Protein AF-A0A3E0VL19-F1 (afdb_monomer_lite)

Structure (mmCIF, N/CA/C/O backbone):
data_AF-A0A3E0VL19-F1
#
_entry.id   AF-A0A3E0VL19-F1
#
loop_
_atom_site.group_PDB
_atom_site.id
_atom_site.type_symbol
_atom_site.label_atom_id
_atom_site.label_alt_id
_atom_site.label_comp_id
_atom_site.label_asym_id
_atom_site.label_entity_id
_atom_site.label_seq_id
_atom_site.pdbx_PDB_ins_code
_atom_site.Cartn_x
_atom_site.Cartn_y
_atom_site.Cartn_z
_atom_site.occupancy
_atom_site.B_iso_or_equiv
_atom_site.auth_seq_id
_atom_site.auth_comp_id
_atom_site.auth_asym_id
_atom_site.auth_atom_id
_atom_site.pdbx_PDB_model_num
ATOM 1 N N . MET A 1 1 ? -0.945 -28.040 -4.400 1.00 32.09 1 MET A N 1
ATOM 2 C CA . MET A 1 1 ? -0.081 -27.160 -3.579 1.00 32.09 1 MET A CA 1
ATOM 3 C C . MET A 1 1 ? -0.700 -25.773 -3.575 1.00 32.09 1 MET A C 1
ATOM 5 O O . MET A 1 1 ? -0.963 -25.295 -4.674 1.00 32.09 1 MET A O 1
ATOM 9 N N . PRO A 1 2 ? -0.989 -25.128 -2.433 1.00 42.94 2 PRO A N 1
ATOM 10 C CA . PRO A 1 2 ? -1.416 -23.739 -2.484 1.00 42.94 2 PRO A CA 1
ATOM 11 C C . PRO A 1 2 ? -0.199 -22.879 -2.845 1.00 42.94 2 PRO A C 1
ATOM 13 O O . PRO A 1 2 ? 0.811 -22.883 -2.145 1.00 42.94 2 PRO A O 1
ATOM 16 N N . SER A 1 3 ? -0.275 -22.199 -3.987 1.00 64.62 3 SER A N 1
ATOM 17 C CA . SER A 1 3 ? 0.701 -21.204 -4.416 1.00 64.62 3 SER A CA 1
ATOM 18 C C . SER A 1 3 ? 0.603 -19.992 -3.490 1.00 64.62 3 SER A C 1
ATOM 20 O O . SER A 1 3 ? -0.439 -19.364 -3.359 1.00 64.62 3 SER A O 1
ATOM 22 N N . THR A 1 4 ? 1.674 -19.698 -2.767 1.00 84.31 4 THR A N 1
ATOM 23 C CA . THR A 1 4 ? 1.705 -18.637 -1.755 1.00 84.31 4 THR A CA 1
ATOM 24 C C . THR A 1 4 ? 1.738 -17.250 -2.420 1.00 84.31 4 THR A C 1
ATOM 26 O O . THR A 1 4 ? 2.420 -17.102 -3.442 1.00 84.31 4 THR A O 1
ATOM 29 N N . PRO A 1 5 ? 1.066 -16.212 -1.872 1.00 92.31 5 PRO A N 1
ATOM 30 C CA . PRO A 1 5 ? 1.333 -14.827 -2.267 1.00 92.31 5 PRO A CA 1
ATOM 31 C C . PRO A 1 5 ? 2.831 -14.516 -2.150 1.00 92.31 5 PRO A C 1
ATOM 33 O O . PRO A 1 5 ? 3.566 -15.174 -1.410 1.00 92.31 5 PRO A O 1
ATOM 36 N N . TYR A 1 6 ? 3.316 -13.527 -2.894 1.00 93.62 6 TYR A N 1
ATOM 37 C CA . TYR A 1 6 ? 4.749 -13.244 -2.929 1.00 93.62 6 TYR A CA 1
ATOM 38 C C . TYR A 1 6 ? 5.052 -11.759 -3.034 1.00 93.62 6 TYR A C 1
ATOM 40 O O . TYR A 1 6 ? 4.227 -10.943 -3.447 1.00 93.62 6 TYR A O 1
ATOM 48 N N . ILE A 1 7 ? 6.274 -11.425 -2.638 1.00 94.56 7 ILE A N 1
ATOM 49 C CA . ILE A 1 7 ? 6.780 -10.061 -2.627 1.00 94.56 7 ILE A CA 1
ATOM 50 C C . ILE A 1 7 ? 7.673 -9.869 -3.843 1.00 94.56 7 ILE A C 1
ATOM 52 O O . ILE A 1 7 ? 8.583 -10.664 -4.090 1.00 94.56 7 ILE A O 1
ATOM 56 N N . ALA A 1 8 ? 7.414 -8.800 -4.589 1.00 91.56 8 ALA A N 1
ATOM 57 C CA . ALA A 1 8 ? 8.206 -8.390 -5.733 1.00 91.56 8 ALA A CA 1
ATOM 58 C C . ALA A 1 8 ? 8.800 -6.996 -5.511 1.00 91.56 8 ALA A C 1
ATOM 60 O O . ALA A 1 8 ? 8.072 -6.044 -5.244 1.00 91.56 8 ALA A O 1
ATOM 61 N N . PHE A 1 9 ? 10.114 -6.863 -5.667 1.00 89.94 9 PHE A N 1
ATOM 62 C CA . PHE A 1 9 ? 10.805 -5.580 -5.719 1.00 89.94 9 PHE A CA 1
ATOM 63 C C . PHE A 1 9 ? 10.781 -4.983 -7.134 1.00 89.94 9 PHE A C 1
ATOM 65 O O . PHE A 1 9 ? 11.149 -5.639 -8.106 1.00 89.94 9 PHE A O 1
ATOM 72 N N . THR A 1 10 ? 10.327 -3.741 -7.264 1.00 89.81 10 THR A N 1
ATOM 73 C CA . THR A 1 10 ? 10.407 -2.968 -8.511 1.00 89.81 10 THR A CA 1
ATOM 74 C C . THR A 1 10 ? 11.452 -1.885 -8.327 1.00 89.81 10 THR A C 1
ATOM 76 O O . THR A 1 10 ? 11.246 -0.974 -7.530 1.00 89.81 10 THR A O 1
ATOM 79 N N . GLU A 1 11 ? 12.559 -2.024 -9.045 1.00 87.75 11 GLU A N 1
ATOM 80 C CA . GLU A 1 11 ? 13.660 -1.067 -9.071 1.00 87.75 11 GLU A CA 1
ATOM 81 C C . GLU A 1 11 ? 13.406 0.028 -10.112 1.00 87.75 11 GLU A C 1
ATOM 83 O O . GLU A 1 11 ? 12.851 -0.229 -11.182 1.00 87.75 11 GLU A O 1
ATOM 88 N N . PHE A 1 12 ? 13.838 1.241 -9.789 1.00 85.44 12 PHE A N 1
ATOM 89 C CA . PHE A 1 12 ? 13.814 2.419 -10.637 1.00 85.44 12 PHE A CA 1
ATOM 90 C C . PHE A 1 12 ? 15.243 2.943 -10.771 1.00 85.44 12 PHE A C 1
ATOM 92 O O . PHE A 1 12 ? 15.905 3.238 -9.775 1.00 85.44 12 PHE A O 1
ATOM 99 N N . LEU A 1 13 ? 15.695 3.082 -12.016 1.00 81.00 13 LEU A N 1
ATOM 100 C CA . LEU A 1 13 ? 17.055 3.524 -12.358 1.00 81.00 13 LEU A CA 1
ATOM 101 C C . LEU A 1 13 ? 17.128 5.028 -12.664 1.00 81.00 13 LEU A C 1
ATOM 103 O O . LEU A 1 13 ? 18.184 5.569 -12.980 1.00 81.00 13 LEU A O 1
ATOM 107 N N . SER A 1 14 ? 15.981 5.708 -12.651 1.00 79.94 14 SER A N 1
ATOM 108 C CA . SER A 1 14 ? 15.882 7.129 -12.953 1.00 79.94 14 SER A CA 1
ATOM 109 C C . SER A 1 14 ? 14.733 7.766 -12.190 1.00 79.94 14 SER A C 1
ATOM 111 O O . SER A 1 14 ? 13.656 7.188 -12.049 1.00 79.94 14 SER A O 1
ATOM 113 N N . ARG A 1 15 ? 14.936 9.014 -11.765 1.00 79.50 15 ARG A N 1
ATOM 114 C CA . ARG A 1 15 ? 13.871 9.847 -11.191 1.00 79.50 15 ARG A CA 1
ATOM 115 C C . ARG A 1 15 ? 12.796 10.216 -12.215 1.00 79.50 15 ARG A C 1
ATOM 117 O O . ARG A 1 15 ? 11.667 10.498 -11.839 1.00 79.50 15 ARG A O 1
ATOM 124 N N . ALA A 1 16 ? 13.133 10.182 -13.504 1.00 80.44 16 ALA A N 1
ATOM 125 C CA . ALA A 1 16 ? 12.182 10.404 -14.588 1.00 80.44 16 ALA A CA 1
ATOM 126 C C . ALA A 1 16 ? 11.354 9.149 -14.925 1.00 80.44 16 ALA A C 1
ATOM 128 O O . ALA A 1 16 ? 10.516 9.199 -15.828 1.00 80.44 16 ALA A O 1
ATOM 129 N N . ASP A 1 17 ? 11.569 8.025 -14.228 1.00 80.19 17 ASP A N 1
ATOM 130 C CA . ASP A 1 17 ? 10.809 6.802 -14.461 1.00 80.19 17 ASP A CA 1
ATOM 131 C C . ASP A 1 17 ? 9.307 7.054 -14.246 1.00 80.19 17 ASP A C 1
ATOM 133 O O . ASP A 1 17 ? 8.844 7.499 -13.191 1.00 80.19 17 ASP A O 1
ATOM 137 N N . ARG A 1 18 ? 8.514 6.765 -15.280 1.00 85.31 18 ARG A N 1
ATOM 138 C CA . ARG A 1 18 ? 7.066 6.974 -15.259 1.00 85.31 18 ARG A CA 1
ATOM 139 C C . ARG A 1 18 ? 6.378 6.147 -14.171 1.00 85.31 18 ARG A C 1
ATOM 141 O O . ARG A 1 18 ? 5.389 6.610 -13.602 1.00 85.31 18 ARG A O 1
ATOM 148 N N . ALA A 1 19 ? 6.857 4.936 -13.897 1.00 87.06 19 ALA A N 1
ATOM 149 C CA . ALA A 1 19 ? 6.301 4.077 -12.861 1.00 87.06 19 ALA A CA 1
ATOM 150 C C . ALA A 1 19 ? 6.602 4.628 -11.461 1.00 87.06 19 ALA A C 1
ATOM 152 O O . ALA A 1 19 ? 5.705 4.628 -10.616 1.00 87.06 19 ALA A O 1
ATOM 153 N N . LEU A 1 20 ? 7.804 5.177 -11.247 1.00 86.19 20 LEU A N 1
ATOM 154 C CA . LEU A 1 20 ? 8.149 5.890 -10.015 1.00 86.19 20 LEU A CA 1
ATOM 155 C C . LEU A 1 20 ? 7.248 7.114 -9.817 1.00 86.19 20 LEU A C 1
ATOM 157 O O . LEU A 1 20 ? 6.655 7.273 -8.753 1.00 86.19 20 LEU A O 1
ATOM 161 N N . ASN A 1 21 ? 7.071 7.932 -10.856 1.00 87.12 21 ASN A N 1
ATOM 162 C CA . ASN A 1 21 ? 6.193 9.104 -10.802 1.00 87.12 21 ASN A CA 1
ATOM 163 C C . ASN A 1 21 ? 4.733 8.721 -10.512 1.00 87.12 21 ASN A C 1
ATOM 165 O O . ASN A 1 21 ? 4.075 9.345 -9.679 1.00 87.12 21 ASN A O 1
ATOM 169 N N . GLY A 1 22 ? 4.237 7.653 -11.143 1.00 89.44 22 GLY A N 1
ATOM 170 C CA . GLY A 1 22 ? 2.903 7.116 -10.875 1.00 89.44 22 GLY A CA 1
ATOM 171 C C . GLY A 1 22 ? 2.741 6.608 -9.439 1.00 89.44 22 GLY A C 1
ATOM 172 O O . GLY A 1 22 ? 1.709 6.854 -8.815 1.00 89.44 22 GLY A O 1
ATOM 173 N N . TRP A 1 23 ? 3.760 5.940 -8.891 1.00 92.19 23 TRP A N 1
ATOM 174 C CA . TRP A 1 23 ? 3.779 5.529 -7.487 1.00 92.19 23 TRP A CA 1
ATOM 175 C C . TRP A 1 23 ? 3.784 6.736 -6.538 1.00 92.19 23 TRP A C 1
ATOM 177 O O . TRP A 1 23 ? 2.977 6.765 -5.609 1.00 92.19 23 TRP A O 1
ATOM 187 N N . SER A 1 24 ? 4.624 7.743 -6.795 1.00 90.12 24 SER A N 1
ATOM 188 C CA . SER A 1 24 ? 4.709 8.961 -5.980 1.00 90.12 24 SER A CA 1
ATOM 189 C C . SER A 1 24 ? 3.376 9.710 -5.955 1.00 90.12 24 SER A C 1
ATOM 191 O O . SER A 1 24 ? 2.893 10.063 -4.882 1.00 90.12 24 SER A O 1
ATOM 193 N N . GLY A 1 25 ? 2.731 9.874 -7.116 1.00 91.00 25 GLY A N 1
ATOM 194 C CA . GLY A 1 25 ? 1.405 10.490 -7.208 1.00 91.00 25 GLY A CA 1
ATOM 195 C C . GLY A 1 25 ? 0.321 9.678 -6.495 1.00 91.00 25 GLY A C 1
ATOM 196 O O . GLY A 1 25 ? -0.489 10.234 -5.758 1.00 91.00 25 GLY A O 1
ATOM 197 N N . PHE A 1 26 ? 0.323 8.348 -6.644 1.00 92.56 26 PHE A N 1
ATOM 198 C CA . PHE A 1 26 ? -0.595 7.479 -5.899 1.00 92.56 26 PHE A CA 1
ATOM 199 C C . PHE A 1 26 ? -0.422 7.641 -4.385 1.00 92.56 26 PHE A C 1
ATOM 201 O O . PHE A 1 26 ? -1.400 7.778 -3.652 1.00 92.56 26 PHE A O 1
ATOM 208 N N . ARG A 1 27 ? 0.826 7.656 -3.919 1.00 91.88 27 ARG A N 1
ATOM 209 C CA . ARG A 1 27 ? 1.150 7.817 -2.507 1.00 91.88 27 ARG A CA 1
ATOM 210 C C . ARG A 1 27 ? 0.730 9.177 -1.958 1.00 91.88 27 ARG A C 1
ATOM 212 O O . ARG A 1 27 ? 0.233 9.229 -0.835 1.00 91.88 27 ARG A O 1
ATOM 219 N N . GLU A 1 28 ? 0.885 10.250 -2.727 1.00 91.50 28 GLU A N 1
ATOM 220 C CA . GLU A 1 28 ? 0.395 11.567 -2.313 1.00 91.50 28 GLU A CA 1
ATOM 221 C C . GLU A 1 28 ? -1.132 11.574 -2.169 1.00 91.50 28 GLU A C 1
ATOM 223 O O . GLU A 1 28 ? -1.652 12.109 -1.195 1.00 91.50 28 GLU A O 1
ATOM 228 N N . HIS A 1 29 ? -1.868 10.887 -3.048 1.00 93.38 29 HIS A N 1
ATOM 229 C CA . HIS A 1 29 ? -3.312 10.724 -2.865 1.00 93.38 29 HIS A CA 1
ATOM 230 C C . HIS A 1 29 ? -3.666 9.928 -1.600 1.00 93.38 29 HIS A C 1
ATOM 232 O O . HIS A 1 29 ? -4.605 10.298 -0.898 1.00 93.38 29 HIS A O 1
ATOM 238 N N . VAL A 1 30 ? -2.910 8.875 -1.263 1.00 93.50 30 VAL A N 1
ATOM 239 C CA . VAL A 1 30 ? -3.088 8.151 0.011 1.00 93.50 30 VAL A CA 1
ATOM 240 C C . VAL A 1 30 ? -2.837 9.080 1.202 1.00 93.50 30 VAL A C 1
ATOM 242 O O . VAL A 1 30 ? -3.630 9.097 2.141 1.00 93.50 30 VAL A O 1
ATOM 245 N N . ARG A 1 31 ? -1.776 9.894 1.151 1.00 91.81 31 ARG A N 1
ATOM 246 C CA . ARG A 1 31 ? -1.443 10.881 2.189 1.00 91.81 31 ARG A CA 1
ATOM 247 C C . ARG A 1 31 ? -2.536 11.941 2.337 1.00 91.81 31 ARG A C 1
ATOM 249 O O . ARG A 1 31 ? -2.923 12.263 3.457 1.00 91.81 31 ARG A O 1
ATOM 256 N N . SER A 1 32 ? -3.034 12.474 1.226 1.00 91.31 32 SER A N 1
ATOM 257 C CA . SER A 1 32 ? -4.134 13.439 1.207 1.00 91.31 32 SER A CA 1
ATOM 258 C C . SER A 1 32 ? -5.411 12.835 1.802 1.00 91.31 32 SER A C 1
ATOM 260 O O . SER A 1 32 ? -6.013 13.433 2.694 1.00 91.31 32 SER A O 1
ATOM 262 N N . GLY A 1 33 ? -5.760 11.604 1.410 1.00 92.44 33 GLY A N 1
ATOM 263 C CA . GLY A 1 33 ? -6.893 10.869 1.975 1.00 92.44 33 GLY A CA 1
ATOM 264 C C . GLY A 1 33 ? -6.747 10.613 3.477 1.00 92.44 33 GLY A C 1
ATOM 265 O O . GLY A 1 33 ? -7.706 10.807 4.221 1.00 92.44 33 GLY A O 1
ATOM 266 N N . ALA A 1 34 ? -5.545 10.255 3.941 1.00 92.69 34 ALA A N 1
ATOM 267 C CA . ALA A 1 34 ? -5.252 10.101 5.364 1.00 92.69 34 ALA A CA 1
ATOM 268 C C . ALA A 1 34 ? -5.433 11.425 6.120 1.00 92.69 34 ALA A C 1
ATOM 270 O O . ALA A 1 34 ? -6.113 11.452 7.140 1.00 92.69 34 ALA A O 1
ATOM 271 N N . ARG A 1 35 ? -4.898 12.537 5.592 1.00 91.88 35 ARG A N 1
ATOM 272 C CA . ARG A 1 35 ? -5.061 13.881 6.176 1.00 91.88 35 ARG A CA 1
ATOM 273 C C . ARG A 1 35 ? -6.522 14.288 6.300 1.00 91.88 35 ARG A C 1
ATOM 275 O O . ARG A 1 35 ? -6.923 14.786 7.346 1.00 91.88 35 ARG A O 1
ATOM 282 N N . ALA A 1 36 ? -7.307 14.064 5.250 1.00 91.38 36 ALA A N 1
ATOM 283 C CA . ALA A 1 36 ? -8.730 14.368 5.260 1.00 91.38 36 ALA A CA 1
ATOM 284 C C . ALA A 1 36 ? -9.478 13.530 6.307 1.00 91.38 36 ALA A C 1
ATOM 286 O O . ALA A 1 36 ? -10.295 14.072 7.044 1.00 91.38 36 ALA A O 1
ATOM 287 N N . MET A 1 37 ? -9.176 12.232 6.410 1.00 91.06 37 MET A N 1
ATOM 288 C CA . MET A 1 37 ? -9.790 11.369 7.422 1.00 91.06 37 MET A CA 1
ATOM 289 C C . MET A 1 37 ? -9.400 11.771 8.842 1.00 91.06 37 MET A C 1
ATOM 291 O O . MET A 1 37 ? -10.287 11.923 9.669 1.00 91.06 37 MET A O 1
ATOM 295 N N . ALA A 1 38 ? -8.117 12.027 9.101 1.00 90.50 38 ALA A N 1
ATOM 296 C CA . ALA A 1 38 ? -7.634 12.477 10.405 1.00 90.50 38 ALA A CA 1
ATOM 297 C C . ALA A 1 38 ? -8.286 13.796 10.847 1.00 90.50 38 ALA A C 1
ATOM 299 O O . ALA A 1 38 ? -8.679 13.941 12.000 1.00 90.50 38 ALA A O 1
ATOM 300 N N . ALA A 1 39 ? -8.471 14.745 9.922 1.00 89.69 39 ALA A N 1
ATOM 301 C CA . ALA A 1 39 ? -9.186 15.987 10.210 1.00 89.69 39 ALA A CA 1
ATOM 302 C C . ALA A 1 39 ? -10.665 15.753 10.571 1.00 89.69 39 ALA A C 1
ATOM 304 O O . ALA A 1 39 ? -11.218 16.493 11.379 1.00 89.69 39 ALA A O 1
ATOM 305 N N . LEU A 1 40 ? -11.301 14.730 9.988 1.00 89.94 40 LEU A N 1
ATOM 306 C CA . LEU A 1 40 ? -12.687 14.361 10.290 1.00 89.94 40 LEU A CA 1
ATOM 307 C C . LEU A 1 40 ? -12.823 13.589 11.610 1.00 89.94 40 LEU A C 1
ATOM 309 O O . LEU A 1 40 ? -13.831 13.749 12.292 1.00 89.94 40 LEU A O 1
ATOM 313 N N . THR A 1 41 ? -11.849 12.744 11.956 1.00 89.94 41 THR A N 1
ATOM 314 C CA . THR A 1 41 ? -11.888 11.884 13.154 1.00 89.94 41 THR A CA 1
ATOM 315 C C . THR A 1 41 ? -11.216 12.507 14.377 1.00 89.94 41 THR A C 1
ATOM 317 O O . THR A 1 41 ? -11.432 12.037 15.490 1.00 89.94 41 THR A O 1
ATOM 320 N N . GLY A 1 42 ? -10.417 13.563 14.198 1.00 88.19 42 GLY A N 1
ATOM 321 C CA . GLY A 1 42 ? -9.590 14.147 15.257 1.00 88.19 42 GLY A CA 1
ATOM 322 C C . GLY A 1 42 ? -8.334 13.327 15.581 1.00 88.19 42 GLY A C 1
ATOM 323 O O . GLY A 1 42 ? -7.692 13.566 16.603 1.00 88.19 42 GLY A O 1
ATOM 324 N N . GLU A 1 43 ? -7.975 12.356 14.739 1.00 85.38 43 GLU A N 1
ATOM 325 C CA . GLU A 1 43 ? -6.813 11.490 14.950 1.00 85.38 43 GLU A CA 1
ATOM 326 C C . GLU A 1 43 ? -5.494 12.165 14.550 1.00 85.38 43 GLU A C 1
ATOM 328 O O . GLU A 1 43 ? -5.425 13.021 13.666 1.00 85.38 43 GLU A O 1
ATOM 333 N N . THR A 1 44 ? -4.399 11.746 15.187 1.00 82.19 44 THR A N 1
ATOM 334 C CA . THR A 1 44 ? -3.054 12.213 14.828 1.00 82.19 44 THR A CA 1
ATOM 335 C C . THR A 1 44 ? -2.489 11.378 13.684 1.00 82.19 44 THR A C 1
ATOM 337 O O . THR A 1 44 ? -2.505 10.150 13.724 1.00 82.19 44 THR A O 1
ATOM 340 N N . LEU A 1 45 ? -1.931 12.039 12.669 1.00 82.44 45 LEU A N 1
ATOM 341 C CA . LEU A 1 45 ? -1.353 11.346 11.521 1.00 82.44 45 LEU A CA 1
ATOM 342 C C . LEU A 1 45 ? -0.004 10.680 11.840 1.00 82.44 45 LEU A C 1
ATOM 344 O O . LEU A 1 45 ? 0.851 11.286 12.493 1.00 82.44 45 LEU A O 1
ATOM 348 N N . PRO A 1 46 ? 0.253 9.492 11.267 1.00 77.94 46 PRO A N 1
ATOM 349 C CA . PRO A 1 46 ? 1.567 8.864 11.240 1.00 77.94 46 PRO A CA 1
ATOM 350 C C . PRO A 1 46 ? 2.682 9.790 10.738 1.00 77.94 46 PRO A C 1
ATOM 352 O O . PRO A 1 46 ? 2.567 10.434 9.691 1.00 77.94 46 PRO A O 1
ATOM 355 N N . ARG A 1 47 ? 3.827 9.777 11.433 1.00 70.44 47 ARG A N 1
ATOM 356 C CA . ARG A 1 47 ? 5.007 10.596 11.082 1.00 70.44 47 ARG A CA 1
ATOM 357 C C . ARG A 1 47 ? 5.642 10.207 9.741 1.00 70.44 47 ARG A C 1
ATOM 359 O O . ARG A 1 47 ? 6.273 11.030 9.090 1.00 70.44 47 ARG A O 1
ATOM 366 N N . SER A 1 48 ? 5.500 8.951 9.322 1.00 69.81 48 SER A N 1
ATOM 367 C CA . SER A 1 48 ? 6.238 8.366 8.190 1.00 69.81 48 SER A CA 1
ATOM 368 C C . SER A 1 48 ? 5.574 8.524 6.827 1.00 69.81 48 SER A C 1
ATOM 370 O O . SER A 1 48 ? 6.041 7.960 5.831 1.00 69.81 48 SER A O 1
ATOM 372 N N . PHE A 1 49 ? 4.486 9.290 6.748 1.00 67.88 49 PHE A N 1
ATOM 373 C CA . PHE A 1 49 ? 3.931 9.635 5.449 1.00 67.88 49 PHE A CA 1
ATOM 374 C C . PHE A 1 49 ? 4.912 10.431 4.598 1.00 67.88 49 PHE A C 1
ATOM 376 O O . PHE A 1 49 ? 4.727 10.459 3.385 1.00 67.88 49 PHE A O 1
ATOM 383 N N . ASP A 1 50 ? 5.959 11.011 5.186 1.00 58.69 50 ASP A N 1
ATOM 384 C CA . ASP A 1 50 ? 7.070 11.625 4.475 1.00 58.69 50 ASP A CA 1
ATOM 385 C C . ASP A 1 50 ? 8.120 10.580 4.094 1.00 58.69 50 ASP A C 1
ATOM 387 O O . ASP A 1 50 ? 8.638 9.886 4.976 1.00 58.69 50 ASP A O 1
ATOM 391 N N . PRO A 1 51 ? 8.433 10.363 2.800 1.00 51.97 51 PRO A N 1
ATOM 392 C CA . PRO A 1 51 ? 9.551 9.497 2.518 1.00 51.97 51 PRO A CA 1
ATOM 393 C C . PRO A 1 51 ? 10.776 10.269 2.977 1.00 51.97 51 PRO A C 1
ATOM 395 O O . PRO A 1 51 ? 10.991 11.405 2.563 1.00 51.97 51 PRO A O 1
ATOM 398 N N . ARG A 1 52 ? 11.656 9.616 3.722 1.00 48.06 52 ARG A N 1
ATOM 399 C CA . ARG A 1 52 ? 13.069 9.974 3.641 1.00 48.06 52 ARG A CA 1
ATOM 400 C C . ARG A 1 52 ? 13.563 9.563 2.251 1.00 48.06 52 ARG A C 1
ATOM 402 O O . ARG A 1 52 ? 14.294 8.597 2.097 1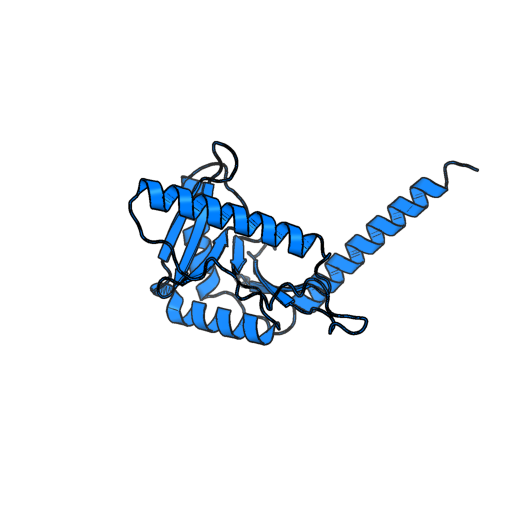.00 48.06 52 ARG A O 1
ATOM 409 N N . LEU A 1 53 ? 13.060 10.234 1.216 1.00 46.41 53 LEU A N 1
ATOM 410 C CA . LEU A 1 53 ? 13.757 10.319 -0.047 1.00 46.41 53 LEU A CA 1
ATOM 411 C C . LEU A 1 53 ? 15.048 11.053 0.288 1.00 46.41 53 LEU A C 1
ATOM 413 O O . LEU A 1 53 ? 14.999 12.115 0.912 1.00 46.41 53 LEU A O 1
ATOM 417 N N . ALA A 1 54 ? 16.192 10.491 -0.102 1.00 36.66 54 ALA A N 1
ATOM 418 C CA . ALA A 1 54 ? 17.405 11.289 -0.203 1.00 36.66 54 ALA A CA 1
ATOM 419 C C . ALA A 1 54 ? 17.036 12.614 -0.896 1.00 36.66 54 ALA A C 1
ATOM 421 O O . ALA A 1 54 ? 16.236 12.562 -1.844 1.00 36.66 54 ALA A O 1
ATOM 422 N N . PRO A 1 55 ? 17.545 13.767 -0.423 1.00 34.19 55 PRO A N 1
ATOM 423 C CA . PRO A 1 55 ? 17.118 15.073 -0.897 1.00 34.19 55 PRO A CA 1
ATOM 424 C C . PRO A 1 55 ? 16.968 15.091 -2.417 1.00 34.19 55 PRO A C 1
ATOM 426 O O . PRO A 1 55 ? 17.788 14.538 -3.170 1.00 34.19 55 PRO A O 1
ATOM 429 N N . LEU A 1 56 ? 15.892 15.717 -2.886 1.00 42.84 56 LEU A N 1
ATOM 430 C CA . LEU A 1 56 ? 15.863 16.234 -4.239 1.00 42.84 56 LEU A CA 1
ATOM 431 C C . LEU A 1 56 ? 17.001 17.257 -4.307 1.00 42.84 56 LEU A C 1
ATOM 433 O O . LEU A 1 56 ? 16.807 18.413 -3.963 1.00 42.84 56 LEU A O 1
ATOM 437 N N . ALA A 1 57 ? 18.218 16.824 -4.644 1.00 41.75 57 ALA A N 1
ATOM 438 C CA . ALA A 1 57 ? 19.252 17.744 -5.074 1.00 41.75 57 ALA A CA 1
ATOM 439 C C . ALA A 1 57 ? 18.747 18.355 -6.382 1.00 41.75 57 ALA A C 1
ATOM 441 O O . ALA A 1 57 ? 18.929 17.803 -7.467 1.00 41.75 57 ALA A O 1
ATOM 442 N N . GLU A 1 58 ? 18.006 19.446 -6.253 1.00 46.75 58 GLU A N 1
ATOM 443 C CA . GLU A 1 58 ? 17.887 20.439 -7.297 1.00 46.75 58 GLU A CA 1
ATOM 444 C C . GLU A 1 58 ? 19.305 20.996 -7.471 1.00 46.75 58 GLU A C 1
ATOM 446 O O . GLU A 1 58 ? 19.865 21.582 -6.550 1.00 46.75 58 GLU A O 1
ATOM 451 N N . ASN A 1 59 ? 19.919 20.728 -8.624 1.00 46.44 59 ASN A N 1
ATOM 452 C CA . ASN A 1 59 ? 21.263 21.185 -8.996 1.00 46.44 59 ASN A CA 1
ATOM 453 C C . ASN A 1 59 ? 22.427 20.573 -8.195 1.00 46.44 59 ASN A C 1
ATOM 455 O O . ASN A 1 59 ? 23.131 21.257 -7.459 1.00 46.44 59 ASN A O 1
ATOM 459 N N . ALA A 1 60 ? 22.726 19.296 -8.424 1.00 44.19 60 ALA A N 1
ATOM 460 C CA . ALA A 1 60 ? 24.109 18.838 -8.308 1.00 44.19 60 ALA A CA 1
ATOM 461 C C . ALA A 1 60 ? 24.713 18.826 -9.717 1.00 44.19 60 ALA A C 1
ATOM 463 O O . ALA A 1 60 ? 24.048 18.400 -10.659 1.00 44.19 60 ALA A O 1
ATOM 464 N N . GLY A 1 61 ? 25.931 19.361 -9.851 1.00 51.66 61 GLY A N 1
ATOM 465 C CA . GLY A 1 61 ? 26.666 19.511 -11.109 1.00 51.66 61 GLY A CA 1
ATOM 466 C C . GLY A 1 61 ? 26.911 18.191 -11.866 1.00 51.66 61 GLY A C 1
ATOM 467 O O . GLY A 1 61 ? 26.238 17.194 -11.620 1.00 51.66 61 GLY A O 1
ATOM 468 N N . PRO A 1 62 ? 27.876 18.140 -12.800 1.00 54.34 62 PRO A N 1
ATOM 469 C CA . PRO A 1 62 ? 27.942 17.115 -13.853 1.00 54.34 62 PRO A CA 1
ATOM 470 C C . PRO A 1 62 ? 28.116 15.651 -13.397 1.00 54.34 62 PRO A C 1
ATOM 472 O O . PRO A 1 62 ? 28.187 14.767 -14.245 1.00 54.34 62 PRO A O 1
ATOM 475 N N . VAL A 1 63 ? 28.156 15.359 -12.093 1.00 54.50 63 VAL A N 1
ATOM 476 C CA . VAL A 1 63 ? 28.297 14.002 -11.553 1.00 54.50 63 VAL A CA 1
ATOM 477 C C . VAL A 1 63 ? 27.387 13.795 -10.332 1.00 54.50 63 VAL A C 1
ATOM 479 O O . VAL A 1 63 ? 27.846 13.591 -9.212 1.00 54.50 63 VAL A O 1
ATOM 482 N N . SER A 1 64 ? 26.067 13.856 -10.522 1.00 55.50 64 SER A N 1
ATOM 483 C CA . SER A 1 64 ? 25.153 13.224 -9.557 1.00 55.50 64 SER A CA 1
ATOM 484 C C . SER A 1 64 ? 25.284 11.700 -9.677 1.00 55.50 64 SER A C 1
ATOM 486 O O . SER A 1 64 ? 25.247 11.199 -10.804 1.00 55.50 64 SER A O 1
ATOM 488 N N . PRO A 1 65 ? 25.423 10.939 -8.574 1.00 58.53 65 PRO A N 1
ATOM 489 C CA . PRO A 1 65 ? 25.425 9.481 -8.650 1.00 58.53 65 PRO A CA 1
ATOM 490 C C . PRO A 1 65 ? 24.110 8.976 -9.270 1.00 58.53 65 PRO A C 1
ATOM 492 O O . PRO A 1 65 ? 23.065 9.617 -9.097 1.00 58.53 65 PRO A O 1
ATOM 495 N N . PRO A 1 66 ? 24.124 7.838 -9.990 1.00 64.31 66 PRO A N 1
ATOM 496 C CA . PRO A 1 66 ? 22.911 7.280 -10.569 1.00 64.31 66 PRO A CA 1
ATOM 497 C C . PRO A 1 66 ? 21.915 6.946 -9.456 1.00 64.31 66 PRO A C 1
ATOM 499 O O . PRO A 1 66 ? 22.215 6.209 -8.517 1.00 64.31 66 PRO A O 1
ATOM 502 N N . PHE A 1 67 ? 20.714 7.513 -9.555 1.00 67.69 67 PHE A N 1
ATOM 503 C CA . PHE A 1 67 ? 19.623 7.195 -8.646 1.00 67.69 67 PHE A CA 1
ATOM 504 C C . PHE A 1 67 ? 19.239 5.723 -8.813 1.00 67.69 67 PHE A C 1
ATOM 506 O O . PHE A 1 67 ? 18.824 5.314 -9.894 1.00 67.69 67 PHE A O 1
ATOM 513 N N . THR A 1 68 ? 19.333 4.958 -7.728 1.00 72.75 68 THR A N 1
ATOM 514 C CA . THR A 1 68 ? 18.788 3.602 -7.646 1.00 72.75 68 THR A CA 1
ATOM 515 C C . THR A 1 68 ? 17.883 3.536 -6.429 1.00 72.75 68 THR A C 1
ATOM 517 O O . THR A 1 68 ? 18.293 3.856 -5.314 1.00 72.75 68 THR A O 1
ATOM 520 N N . GLY A 1 69 ? 16.625 3.177 -6.646 1.00 84.12 69 GLY A N 1
ATOM 521 C CA . GLY A 1 69 ? 15.670 2.989 -5.566 1.00 84.12 69 GLY A CA 1
ATOM 522 C C . GLY A 1 69 ? 14.473 2.189 -6.040 1.00 84.12 69 GLY A C 1
ATOM 523 O O . GLY A 1 69 ? 14.205 2.114 -7.232 1.00 84.12 69 GLY A O 1
ATOM 524 N N . GLY A 1 70 ? 13.731 1.580 -5.130 1.00 89.06 70 GLY A N 1
ATOM 525 C CA . GLY A 1 70 ? 12.609 0.741 -5.514 1.00 89.06 70 GLY A CA 1
ATOM 526 C C . GLY A 1 70 ? 11.584 0.550 -4.421 1.00 89.06 70 GLY A C 1
ATOM 527 O O . GLY A 1 70 ? 11.764 0.961 -3.278 1.00 89.06 70 GLY A O 1
ATOM 528 N N . ILE A 1 71 ? 10.479 -0.074 -4.792 1.00 92.69 71 ILE A N 1
ATOM 529 C CA . ILE A 1 71 ? 9.374 -0.396 -3.890 1.00 92.69 71 ILE A CA 1
ATOM 530 C C . ILE A 1 71 ? 9.180 -1.899 -3.849 1.00 92.69 71 ILE A C 1
ATOM 532 O O . ILE A 1 71 ? 9.441 -2.594 -4.833 1.00 92.69 71 ILE A O 1
ATOM 536 N N . TRP A 1 72 ? 8.650 -2.407 -2.743 1.00 94.94 72 TRP A N 1
ATOM 537 C CA . TRP A 1 72 ? 8.111 -3.759 -2.740 1.00 94.94 72 TRP A CA 1
ATOM 538 C C . TRP A 1 72 ? 6.609 -3.732 -3.028 1.00 94.94 72 TRP A C 1
ATOM 540 O O . TRP A 1 72 ? 5.885 -2.799 -2.669 1.00 94.94 72 TRP A O 1
ATOM 550 N N . ARG A 1 73 ? 6.145 -4.781 -3.701 1.00 96.31 73 ARG A N 1
ATOM 551 C CA . ARG A 1 73 ? 4.760 -5.015 -4.107 1.00 96.31 73 ARG A CA 1
ATOM 552 C C . ARG A 1 73 ? 4.357 -6.395 -3.613 1.00 96.31 73 ARG A C 1
ATOM 554 O O . ARG A 1 73 ? 5.078 -7.362 -3.848 1.00 96.31 73 ARG A O 1
ATOM 561 N N . LEU A 1 74 ? 3.222 -6.485 -2.938 1.00 96.69 74 LEU A N 1
ATOM 562 C CA . LEU A 1 74 ? 2.613 -7.746 -2.541 1.00 96.69 74 LEU A CA 1
ATOM 563 C C . LEU A 1 74 ? 1.662 -8.192 -3.650 1.00 96.69 74 LEU A C 1
ATOM 565 O O . LEU A 1 74 ? 0.704 -7.488 -3.990 1.00 96.69 74 LEU A O 1
ATOM 569 N N . LEU A 1 75 ? 1.954 -9.354 -4.224 1.00 95.00 75 LEU A N 1
ATOM 570 C CA . LEU A 1 75 ? 1.226 -9.923 -5.346 1.00 95.00 75 LEU A CA 1
ATOM 571 C C . LEU A 1 75 ? 0.455 -11.166 -4.896 1.00 95.00 75 LEU A C 1
ATOM 573 O O . LEU A 1 75 ? 0.995 -12.062 -4.241 1.00 95.00 75 LEU A O 1
ATOM 577 N N . ALA A 1 76 ? -0.820 -11.206 -5.274 1.00 90.88 76 ALA A N 1
ATOM 578 C CA . ALA A 1 76 ? -1.641 -12.402 -5.195 1.00 90.88 76 ALA A CA 1
ATOM 579 C C . ALA A 1 76 ? -1.217 -13.425 -6.263 1.00 90.88 76 ALA A C 1
ATOM 581 O O . ALA A 1 76 ? -0.440 -13.131 -7.173 1.00 90.88 76 ALA A O 1
ATOM 582 N N . LEU A 1 77 ? -1.785 -14.627 -6.182 1.00 85.56 77 LEU A N 1
ATOM 583 C CA . LEU A 1 77 ? -1.452 -15.770 -7.040 1.00 85.56 77 LEU A CA 1
ATOM 584 C C . LEU A 1 77 ? -1.636 -15.492 -8.539 1.00 85.56 77 LEU A C 1
ATOM 586 O O . LEU A 1 77 ? -0.899 -16.014 -9.366 1.00 85.56 77 LEU A O 1
ATOM 590 N N . ASN A 1 78 ? -2.614 -14.663 -8.900 1.00 86.19 78 ASN A N 1
ATOM 591 C CA . ASN A 1 78 ? -2.876 -14.258 -10.283 1.00 86.19 78 ASN A CA 1
ATOM 592 C C . ASN A 1 78 ? -2.005 -13.069 -10.734 1.00 86.19 78 ASN A C 1
ATOM 594 O O . ASN A 1 78 ? -2.356 -12.373 -11.685 1.00 86.19 78 ASN A O 1
ATOM 598 N N . ASN A 1 79 ? -0.898 -12.805 -10.031 1.00 86.75 79 ASN A N 1
ATOM 599 C CA . ASN A 1 79 ? 0.012 -11.674 -10.227 1.00 86.75 79 ASN A CA 1
ATOM 600 C C . ASN A 1 79 ? -0.646 -10.296 -10.068 1.00 86.75 79 ASN A C 1
ATOM 602 O O . ASN A 1 79 ? -0.054 -9.273 -10.426 1.00 86.75 79 ASN A O 1
ATOM 606 N N . ARG A 1 80 ? -1.866 -10.240 -9.524 1.00 92.00 80 ARG A N 1
ATOM 607 C CA . ARG A 1 80 ? -2.509 -8.973 -9.205 1.00 92.00 80 ARG A CA 1
ATOM 608 C C . ARG A 1 80 ? -1.894 -8.408 -7.944 1.00 92.00 80 ARG A C 1
ATOM 610 O O . ARG A 1 80 ? -1.797 -9.078 -6.921 1.00 92.00 80 ARG A O 1
ATOM 617 N N . GLU A 1 81 ? -1.529 -7.142 -8.017 1.00 94.75 81 GLU A N 1
ATOM 618 C CA . GLU A 1 81 ? -1.071 -6.425 -6.846 1.00 94.75 81 GLU A CA 1
ATOM 619 C C . GLU A 1 81 ? -2.224 -6.128 -5.893 1.00 94.75 81 GLU A C 1
ATOM 621 O O . GLU A 1 81 ? -3.273 -5.624 -6.303 1.00 94.75 81 GLU A O 1
ATOM 626 N N . ILE A 1 82 ? -2.003 -6.449 -4.622 1.00 96.12 82 ILE A N 1
ATOM 627 C CA . ILE A 1 82 ? -2.979 -6.265 -3.546 1.00 96.12 82 ILE A CA 1
ATOM 628 C C . ILE A 1 82 ? -2.507 -5.240 -2.508 1.00 96.12 82 ILE A C 1
ATOM 630 O O . ILE A 1 82 ? -3.337 -4.561 -1.903 1.00 96.12 82 ILE A O 1
ATOM 634 N N . ALA A 1 83 ? -1.192 -5.052 -2.365 1.00 97.75 83 ALA A N 1
ATOM 635 C CA . ALA A 1 83 ? -0.600 -3.989 -1.560 1.00 97.75 83 ALA A CA 1
ATOM 636 C C . ALA A 1 83 ? 0.794 -3.602 -2.072 1.00 97.75 83 ALA A C 1
ATOM 638 O O . ALA A 1 83 ? 1.425 -4.344 -2.830 1.00 97.75 83 ALA A O 1
ATOM 639 N N . ARG A 1 84 ? 1.293 -2.451 -1.628 1.00 97.06 84 ARG A N 1
ATOM 640 C CA . ARG A 1 84 ? 2.652 -1.973 -1.920 1.00 97.06 84 ARG A CA 1
ATOM 641 C C . ARG A 1 84 ? 3.217 -1.137 -0.781 1.00 97.06 84 ARG A C 1
ATOM 643 O O . ARG A 1 84 ? 2.458 -0.577 0.012 1.00 97.06 84 ARG A O 1
ATOM 650 N N . SER A 1 85 ? 4.538 -0.994 -0.751 1.00 95.81 85 SER A N 1
ATOM 651 C CA . SER A 1 85 ? 5.211 -0.133 0.218 1.00 95.81 85 SER A CA 1
ATOM 652 C C . SER A 1 85 ? 4.869 1.346 0.041 1.00 95.81 85 SER A C 1
ATOM 654 O O . SER A 1 85 ? 4.683 1.845 -1.074 1.00 95.81 85 SER A O 1
ATOM 656 N N . LEU A 1 86 ? 4.861 2.061 1.168 1.00 93.31 86 LEU A N 1
ATOM 657 C CA . LEU A 1 86 ? 4.874 3.526 1.200 1.00 93.31 86 LEU A CA 1
ATOM 658 C C . LEU A 1 86 ? 6.297 4.102 1.294 1.00 93.31 86 LEU A C 1
ATOM 660 O O . LEU A 1 86 ? 6.474 5.310 1.178 1.00 93.31 86 LEU A O 1
ATOM 664 N N . PHE A 1 87 ? 7.312 3.253 1.443 1.00 90.88 87 PHE A N 1
ATOM 665 C CA . PHE A 1 87 ? 8.722 3.637 1.378 1.00 90.88 87 PHE A CA 1
ATOM 666 C C . PHE A 1 87 ? 9.335 3.321 0.019 1.00 90.88 87 PHE A C 1
ATOM 668 O O . PHE A 1 87 ? 8.924 2.362 -0.641 1.00 90.88 87 PHE A O 1
ATOM 675 N N . LEU A 1 88 ? 10.357 4.104 -0.325 1.00 88.88 88 LEU A N 1
ATOM 676 C CA . LEU A 1 88 ? 11.373 3.740 -1.304 1.00 88.88 88 LEU A CA 1
ATOM 677 C C . LEU A 1 88 ? 12.576 3.161 -0.565 1.00 88.88 88 LEU A C 1
ATOM 679 O O . LEU A 1 88 ? 12.985 3.695 0.464 1.00 88.88 88 LEU A O 1
ATOM 683 N N . TYR A 1 89 ? 13.122 2.082 -1.103 1.00 87.56 89 TYR A N 1
ATOM 684 C CA . TYR A 1 89 ? 14.297 1.398 -0.583 1.00 87.56 89 TYR A CA 1
ATOM 685 C C . TYR A 1 89 ? 15.447 1.568 -1.556 1.00 87.56 89 TYR A C 1
ATOM 687 O O . TYR A 1 89 ? 15.243 1.535 -2.766 1.00 87.56 89 TYR A O 1
ATOM 695 N N . GLU A 1 90 ? 16.652 1.679 -1.021 1.00 83.19 90 GLU A N 1
ATOM 696 C CA . GLU A 1 90 ? 17.896 1.705 -1.794 1.00 83.19 90 GLU A CA 1
ATOM 697 C C . GLU A 1 90 ? 18.208 0.367 -2.482 1.00 83.19 90 GLU A C 1
ATOM 699 O O . GLU A 1 90 ? 18.939 0.336 -3.465 1.00 83.19 90 GLU A O 1
ATOM 704 N N . SER A 1 91 ? 17.656 -0.747 -1.984 1.00 82.75 91 SER A N 1
ATOM 705 C CA . SER A 1 91 ? 17.932 -2.083 -2.514 1.00 82.75 91 SER A CA 1
ATOM 706 C C . SER A 1 91 ? 16.805 -3.084 -2.248 1.00 82.75 91 SER A C 1
ATOM 708 O O . SER A 1 91 ? 15.981 -2.921 -1.338 1.00 82.75 91 SER A O 1
ATOM 710 N N . ALA A 1 92 ? 16.811 -4.181 -3.011 1.00 85.06 92 ALA A N 1
ATOM 711 C CA . ALA A 1 92 ? 15.925 -5.320 -2.781 1.00 85.06 92 ALA A CA 1
ATOM 712 C C . ALA A 1 92 ? 16.172 -5.996 -1.417 1.00 85.06 92 ALA A C 1
ATOM 714 O O . ALA A 1 92 ? 15.225 -6.519 -0.822 1.00 85.06 92 ALA A O 1
ATOM 715 N N . SER A 1 93 ? 17.409 -5.962 -0.897 1.00 86.00 93 SER A N 1
ATOM 716 C CA . SER A 1 93 ? 17.736 -6.507 0.430 1.00 86.00 93 SER A CA 1
ATOM 717 C C . SER A 1 93 ? 17.069 -5.696 1.536 1.00 86.00 93 SER A C 1
ATOM 719 O O . SER A 1 93 ? 16.319 -6.263 2.329 1.00 86.00 93 SER A O 1
ATOM 721 N N . ALA A 1 94 ? 17.225 -4.366 1.515 1.00 86.50 94 ALA A N 1
ATOM 722 C CA . ALA A 1 94 ? 16.592 -3.468 2.482 1.00 86.50 94 ALA A CA 1
ATOM 723 C C . ALA A 1 94 ? 15.057 -3.594 2.455 1.00 86.50 94 ALA A C 1
ATOM 725 O O . ALA A 1 94 ? 14.399 -3.661 3.497 1.00 86.50 94 ALA A O 1
ATOM 726 N N . ALA A 1 95 ? 14.472 -3.708 1.257 1.00 90.75 95 ALA A N 1
ATOM 727 C CA . ALA A 1 95 ? 13.044 -3.968 1.104 1.00 90.75 95 ALA A CA 1
ATOM 728 C C . ALA A 1 95 ? 12.632 -5.320 1.715 1.00 90.75 95 ALA A C 1
ATOM 730 O O . ALA A 1 95 ? 11.630 -5.399 2.427 1.00 90.75 95 ALA A O 1
ATOM 731 N N . SER A 1 96 ? 13.409 -6.376 1.466 1.00 90.75 96 SER A N 1
ATOM 732 C CA . SER A 1 96 ? 13.151 -7.725 1.983 1.00 90.75 96 SER A CA 1
ATOM 733 C C . SER A 1 96 ? 13.265 -7.795 3.506 1.00 90.75 96 SER A C 1
ATOM 735 O O . SER A 1 96 ? 12.441 -8.434 4.157 1.00 90.75 96 SER A O 1
ATOM 737 N N . GLU A 1 97 ? 14.259 -7.130 4.090 1.00 91.56 97 GLU A N 1
ATOM 738 C CA . GLU A 1 97 ? 14.423 -7.005 5.540 1.00 91.56 97 GLU A CA 1
ATOM 739 C C . GLU A 1 97 ? 13.237 -6.291 6.181 1.00 91.56 97 GLU A C 1
ATOM 741 O O . GLU A 1 97 ? 12.682 -6.792 7.164 1.00 91.56 97 GLU A O 1
ATOM 746 N N . HIS A 1 98 ? 12.783 -5.180 5.589 1.00 94.00 98 HIS A N 1
ATOM 747 C CA . HIS A 1 98 ? 11.601 -4.488 6.088 1.00 94.00 98 HIS A CA 1
ATOM 748 C C . HIS A 1 98 ? 10.360 -5.382 6.010 1.00 94.00 98 HIS A C 1
ATOM 750 O O . HIS A 1 98 ? 9.637 -5.500 6.994 1.00 94.00 98 HIS A O 1
ATOM 756 N N . VAL A 1 99 ? 10.144 -6.096 4.902 1.00 96.19 99 VAL A N 1
ATOM 757 C CA . VAL A 1 99 ? 9.019 -7.034 4.797 1.00 96.19 99 VAL A CA 1
ATOM 758 C C . VAL A 1 99 ? 9.094 -8.139 5.853 1.00 96.19 99 VAL A C 1
ATOM 760 O O . VAL A 1 99 ? 8.083 -8.431 6.484 1.00 96.19 99 VAL A O 1
ATOM 763 N N . ARG A 1 100 ? 10.274 -8.711 6.124 1.00 95.56 100 ARG A N 1
ATOM 764 C CA . ARG A 1 100 ? 10.438 -9.706 7.201 1.00 95.56 100 ARG A CA 1
ATOM 765 C C . ARG A 1 100 ? 10.173 -9.122 8.590 1.00 95.56 100 ARG A C 1
ATOM 767 O O . ARG A 1 100 ? 9.729 -9.847 9.478 1.00 95.56 100 ARG A O 1
ATOM 774 N N . LYS A 1 101 ? 10.450 -7.833 8.815 1.00 95.50 101 LYS A N 1
ATOM 775 C CA . LYS A 1 101 ? 10.015 -7.135 10.036 1.00 95.50 101 LYS A CA 1
ATOM 776 C C . LYS A 1 101 ? 8.485 -7.072 10.092 1.00 95.50 101 LYS A C 1
ATOM 778 O O . LYS A 1 101 ? 7.917 -7.502 11.087 1.00 95.50 101 LYS A O 1
ATOM 783 N N . LEU A 1 102 ? 7.833 -6.640 9.011 1.00 96.69 102 LEU A N 1
ATOM 784 C CA . LEU A 1 102 ? 6.368 -6.577 8.939 1.00 96.69 102 LEU A CA 1
ATOM 785 C C . LEU A 1 102 ? 5.702 -7.947 9.137 1.00 96.69 102 LEU A C 1
ATOM 787 O O . LEU A 1 102 ? 4.660 -8.030 9.770 1.00 96.69 102 LEU A O 1
ATOM 791 N N . GLN A 1 103 ? 6.303 -9.026 8.633 1.00 97.25 103 GLN A N 1
ATOM 792 C CA . GLN A 1 103 ? 5.800 -10.389 8.834 1.00 97.25 103 GLN A CA 1
ATOM 793 C C . GLN A 1 103 ? 5.842 -10.822 10.299 1.00 97.25 103 GLN A C 1
ATOM 795 O O . GLN A 1 103 ? 4.883 -11.416 10.785 1.00 97.25 103 GLN A O 1
ATOM 800 N N . ARG A 1 104 ? 6.934 -10.507 11.006 1.00 97.31 104 ARG A N 1
ATOM 801 C CA . ARG A 1 104 ? 7.091 -10.828 12.433 1.00 97.31 104 ARG A CA 1
ATOM 802 C C . ARG A 1 104 ? 6.168 -10.006 13.330 1.00 97.31 104 ARG A C 1
ATOM 804 O O . ARG A 1 104 ? 5.728 -10.526 14.342 1.00 97.31 104 ARG A O 1
ATOM 811 N N . SER A 1 105 ? 5.862 -8.773 12.936 1.00 96.56 105 SER A N 1
ATOM 812 C CA . SER A 1 105 ? 4.973 -7.858 13.666 1.00 96.56 105 SER A CA 1
ATOM 813 C C . SER A 1 105 ? 3.586 -7.759 13.029 1.00 96.56 105 SER A C 1
ATOM 815 O O . SER A 1 105 ? 2.933 -6.727 13.122 1.00 96.56 105 SER A O 1
ATOM 817 N N . SER A 1 106 ? 3.140 -8.794 12.304 1.00 95.19 106 SER A N 1
ATOM 818 C CA . SER A 1 106 ? 1.915 -8.687 11.498 1.00 95.19 106 SER A CA 1
ATOM 819 C C . SER A 1 106 ? 0.639 -8.536 12.328 1.00 95.19 106 SER A C 1
ATOM 821 O O . SER A 1 106 ? -0.350 -8.031 11.807 1.00 95.19 106 SER A O 1
ATOM 823 N N . ASP A 1 107 ? 0.664 -8.979 13.586 1.00 95.56 107 ASP A N 1
ATOM 824 C CA . ASP A 1 107 ? -0.446 -8.821 14.530 1.00 95.56 107 ASP A CA 1
ATOM 825 C C . ASP A 1 107 ? -0.553 -7.382 15.068 1.00 95.56 107 ASP A C 1
ATOM 827 O O . ASP A 1 107 ? -1.637 -6.962 15.454 1.00 95.56 107 ASP A O 1
ATOM 831 N N . ASP A 1 108 ? 0.532 -6.603 14.997 1.00 96.31 108 ASP A N 1
ATOM 832 C CA . ASP A 1 108 ? 0.590 -5.197 15.423 1.00 96.31 108 ASP A CA 1
ATOM 833 C C . ASP A 1 108 ? 0.306 -4.219 14.266 1.00 96.31 108 ASP A C 1
ATOM 835 O O . ASP A 1 108 ? 0.435 -3.000 14.407 1.00 96.31 108 ASP A O 1
ATOM 839 N N . ILE A 1 109 ? -0.024 -4.740 13.077 1.00 96.62 109 ILE A N 1
ATOM 840 C CA . ILE A 1 109 ? -0.340 -3.913 11.914 1.00 96.62 109 ILE A CA 1
ATOM 841 C C . ILE A 1 109 ? -1.785 -3.429 12.009 1.00 96.62 109 ILE A C 1
ATOM 843 O O . ILE A 1 109 ? -2.732 -4.206 11.892 1.00 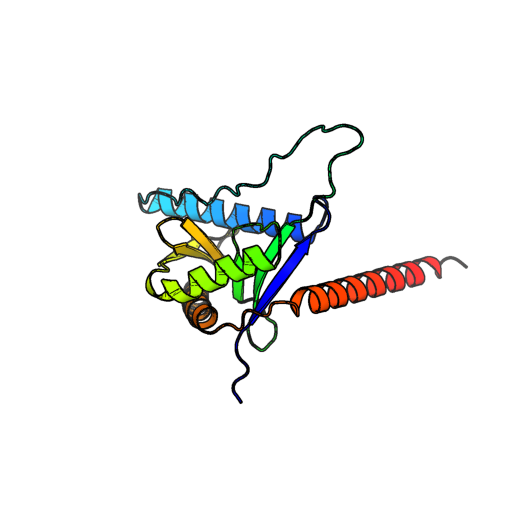96.62 109 ILE A O 1
ATOM 847 N N . GLU A 1 110 ? -1.949 -2.116 12.094 1.00 95.56 110 GLU A N 1
ATOM 848 C CA . GLU A 1 110 ? -3.254 -1.463 12.091 1.00 95.56 110 GLU A CA 1
ATOM 849 C C . GLU A 1 110 ? -3.618 -0.983 10.686 1.00 95.56 110 GLU A C 1
ATOM 851 O O . GLU A 1 110 ? -2.778 -0.459 9.951 1.00 95.56 110 GLU A O 1
ATOM 856 N N . VAL A 1 111 ? -4.886 -1.135 10.309 1.00 96.00 111 VAL A N 1
ATOM 857 C CA . VAL A 1 111 ? -5.411 -0.724 9.003 1.00 96.00 111 VAL A CA 1
ATOM 858 C C . VAL A 1 111 ? -6.296 0.504 9.153 1.00 96.00 111 VAL A C 1
ATOM 860 O O . VAL A 1 111 ? -7.231 0.517 9.947 1.00 96.00 111 VAL A O 1
ATOM 863 N N . HIS A 1 112 ? -6.067 1.482 8.281 1.00 95.50 112 HIS A N 1
ATOM 864 C CA . HIS A 1 112 ? -6.781 2.752 8.240 1.00 95.50 112 HIS A CA 1
ATOM 865 C C . HIS A 1 112 ? -7.469 2.917 6.888 1.00 95.50 112 HIS A C 1
ATOM 867 O O . HIS A 1 112 ? -6.817 2.870 5.838 1.00 95.50 112 HIS A O 1
ATOM 873 N N . LEU A 1 113 ? -8.789 3.105 6.897 1.00 96.31 113 LEU A N 1
ATOM 874 C CA . LEU A 1 113 ? -9.578 3.323 5.683 1.00 96.31 113 LEU A CA 1
ATOM 875 C C . LEU A 1 113 ? -9.619 4.810 5.327 1.00 96.31 113 LEU A C 1
ATOM 877 O O . LEU A 1 113 ? -9.829 5.665 6.181 1.00 96.31 113 LEU A O 1
ATOM 881 N N . ILE A 1 114 ? -9.465 5.111 4.041 1.00 95.69 114 ILE A N 1
ATOM 882 C CA . ILE A 1 114 ? -9.444 6.472 3.505 1.00 95.69 114 ILE A CA 1
ATOM 883 C C . ILE A 1 114 ? -10.355 6.610 2.289 1.00 95.69 114 ILE A C 1
ATOM 885 O O . ILE A 1 114 ? -10.712 5.632 1.624 1.00 95.69 114 ILE A O 1
ATOM 889 N N . ARG A 1 115 ? -10.710 7.855 1.969 1.00 93.88 115 ARG A N 1
ATOM 890 C CA . ARG A 1 115 ? -11.360 8.202 0.702 1.00 93.88 115 ARG A CA 1
ATOM 891 C C . ARG A 1 115 ? -10.309 8.525 -0.356 1.00 93.88 115 ARG A C 1
ATOM 893 O O . ARG A 1 115 ? -9.223 9.009 -0.044 1.00 93.88 115 ARG A O 1
ATOM 900 N N . GLY A 1 116 ? -10.636 8.202 -1.598 1.00 88.81 116 GLY A N 1
ATOM 901 C CA . GLY A 1 116 ? -9.797 8.459 -2.755 1.00 88.81 116 GLY A CA 1
ATOM 902 C C . GLY A 1 116 ? -9.914 9.886 -3.282 1.00 88.81 116 GLY A C 1
ATOM 903 O O . GLY A 1 116 ? -10.735 10.668 -2.803 1.00 88.81 116 GLY A O 1
ATOM 904 N N . PRO A 1 117 ? -9.096 10.224 -4.292 1.00 85.50 117 PRO A N 1
ATOM 905 C CA . PRO A 1 117 ? -9.026 11.570 -4.861 1.00 85.50 117 PRO A CA 1
ATOM 906 C C . PRO A 1 117 ? -10.281 11.962 -5.653 1.00 85.50 117 PRO A C 1
ATOM 908 O O . PRO A 1 117 ? -10.504 13.138 -5.918 1.00 85.50 117 PRO A O 1
ATOM 911 N N . VAL A 1 118 ? -11.096 10.980 -6.045 1.00 87.31 118 VAL A N 1
ATOM 912 C CA . VAL A 1 118 ? -12.373 11.177 -6.736 1.00 87.31 118 VAL A CA 1
ATOM 913 C C . VAL A 1 118 ? -13.495 10.639 -5.853 1.00 87.31 118 VAL A C 1
ATOM 915 O O . VAL A 1 118 ? -13.294 9.686 -5.095 1.00 87.31 118 VAL A O 1
ATOM 918 N N . SER A 1 119 ? -14.685 11.234 -5.971 1.00 81.31 119 SER A N 1
ATOM 919 C CA . SER A 1 119 ? -15.884 10.763 -5.274 1.00 81.31 119 SER A CA 1
ATOM 920 C C . SER A 1 119 ? -16.089 9.254 -5.460 1.00 81.31 119 SER A C 1
ATOM 922 O O . SER A 1 119 ? -15.808 8.704 -6.527 1.00 81.31 119 SER A O 1
ATOM 924 N N . MET A 1 120 ? -16.574 8.590 -4.408 1.00 85.31 120 MET A N 1
ATOM 925 C CA . MET A 1 120 ? -16.852 7.145 -4.361 1.00 85.31 120 MET A CA 1
ATOM 926 C C . MET A 1 120 ? -15.633 6.220 -4.509 1.00 85.31 120 MET A C 1
ATOM 928 O O . MET A 1 120 ? -15.790 5.010 -4.663 1.00 85.31 120 MET A O 1
ATOM 932 N N . GLN A 1 121 ? -14.410 6.749 -4.438 1.00 94.44 121 GLN A N 1
ATOM 933 C CA . GLN A 1 121 ? -13.216 5.917 -4.328 1.00 94.44 121 GLN A CA 1
ATOM 934 C C . GLN A 1 121 ? -12.822 5.721 -2.866 1.00 94.44 121 GLN A C 1
ATOM 936 O O . GLN A 1 121 ? -12.864 6.645 -2.055 1.00 94.44 121 GLN A O 1
ATOM 941 N N . HIS A 1 122 ? -12.401 4.506 -2.544 1.00 96.50 122 HIS A N 1
ATOM 942 C CA . HIS A 1 122 ? -11.971 4.083 -1.220 1.00 96.50 122 HIS A CA 1
ATOM 943 C C . HIS A 1 122 ? -10.579 3.469 -1.306 1.00 96.50 122 HIS A C 1
ATOM 945 O O . HIS A 1 122 ? -10.249 2.781 -2.275 1.00 96.50 122 HIS A O 1
ATOM 951 N N . GLY A 1 123 ? -9.756 3.723 -0.303 1.00 97.25 123 GLY A N 1
ATOM 952 C CA . GLY A 1 123 ? -8.428 3.144 -0.186 1.00 97.25 123 GLY A CA 1
ATOM 953 C C . GLY A 1 123 ? -8.105 2.840 1.261 1.00 97.25 123 GLY A C 1
ATOM 954 O O . GLY A 1 123 ? -8.899 3.091 2.167 1.00 97.25 123 GLY A O 1
ATOM 955 N N . TRP A 1 124 ? -6.921 2.295 1.475 1.00 97.81 124 TRP A N 1
ATOM 956 C CA . TRP A 1 124 ? -6.426 2.023 2.811 1.00 97.81 124 TRP A CA 1
ATOM 957 C C . TRP A 1 124 ? -4.910 2.168 2.864 1.00 97.81 124 TRP A C 1
ATOM 959 O O . TRP A 1 124 ? -4.211 1.983 1.856 1.00 97.81 124 TRP A O 1
ATOM 969 N N . TYR A 1 125 ? -4.417 2.477 4.055 1.00 97.06 125 TYR A N 1
ATOM 970 C CA . TYR A 1 125 ? -3.018 2.330 4.427 1.00 97.06 125 TYR A CA 1
ATOM 971 C C . TYR A 1 125 ? -2.919 1.533 5.723 1.00 97.06 125 TYR A C 1
ATOM 973 O O . TYR A 1 125 ? -3.908 1.368 6.433 1.00 97.06 125 TYR A O 1
ATOM 981 N N . ALA A 1 126 ? -1.735 1.006 6.002 1.00 96.31 126 ALA A N 1
ATOM 982 C CA . ALA A 1 126 ? -1.476 0.278 7.229 1.00 96.31 126 ALA A CA 1
ATOM 983 C C . ALA A 1 126 ? -0.274 0.856 7.967 1.00 96.31 126 ALA A C 1
ATOM 985 O O . ALA A 1 126 ? 0.690 1.309 7.333 1.00 96.31 126 ALA A O 1
ATOM 986 N N . THR A 1 127 ? -0.341 0.830 9.292 1.00 95.25 127 THR A N 1
ATOM 987 C CA . THR A 1 127 ? 0.694 1.323 10.196 1.00 95.25 127 THR A CA 1
ATOM 988 C C . THR A 1 127 ? 1.264 0.201 11.045 1.00 95.25 127 THR A C 1
ATOM 990 O O . THR A 1 127 ? 0.552 -0.726 11.404 1.00 95.25 127 THR A O 1
ATOM 993 N N . LEU A 1 128 ? 2.543 0.312 11.385 1.00 93.56 128 LEU A N 1
ATOM 994 C CA . LEU A 1 128 ? 3.200 -0.450 12.444 1.00 93.56 128 LEU A CA 1
ATOM 995 C C . LEU A 1 128 ? 3.894 0.572 13.345 1.00 93.56 128 LEU A C 1
ATOM 997 O O . LEU A 1 128 ? 4.590 1.434 12.816 1.00 93.56 128 LEU A O 1
ATOM 1001 N N . ASP A 1 129 ? 3.690 0.534 14.660 1.00 90.50 129 ASP A N 1
ATOM 1002 C CA . ASP A 1 129 ? 4.263 1.517 15.598 1.00 90.50 129 ASP A CA 1
ATOM 1003 C C . ASP A 1 129 ? 3.982 2.983 15.192 1.00 90.50 129 ASP A C 1
ATOM 1005 O O . ASP A 1 129 ? 4.868 3.840 15.208 1.00 90.50 129 ASP A O 1
ATOM 1009 N N . SER A 1 130 ? 2.753 3.286 14.746 1.00 87.44 130 SER A N 1
ATOM 1010 C CA . SER A 1 130 ? 2.364 4.613 14.214 1.00 87.44 130 SER A CA 1
ATOM 1011 C C . SER A 1 130 ? 3.166 5.092 12.986 1.00 87.44 130 SER A C 1
ATOM 1013 O O . SER A 1 130 ? 3.187 6.282 12.656 1.00 87.44 130 SER A O 1
ATOM 1015 N N . VAL A 1 131 ? 3.825 4.174 12.274 1.00 91.12 131 VAL A N 1
ATOM 1016 C CA . VAL A 1 131 ? 4.533 4.411 11.010 1.00 91.12 131 VAL A CA 1
ATOM 1017 C C . VAL A 1 131 ? 3.710 3.780 9.892 1.00 91.12 131 VAL A C 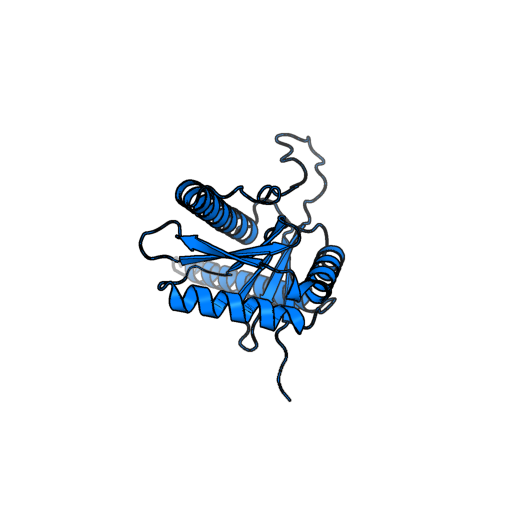1
ATOM 1019 O O . VAL A 1 131 ? 3.562 2.569 9.848 1.00 91.12 131 VAL A O 1
ATOM 1022 N N . ALA A 1 132 ? 3.187 4.576 8.960 1.00 93.31 132 ALA A N 1
ATOM 1023 C CA . ALA A 1 132 ? 2.584 4.091 7.722 1.00 93.31 132 ALA A CA 1
ATOM 1024 C C . ALA A 1 132 ? 3.623 3.321 6.886 1.00 93.31 132 ALA A C 1
ATOM 1026 O O . ALA A 1 132 ? 4.629 3.896 6.459 1.00 93.31 132 ALA A O 1
ATOM 1027 N N . VAL A 1 133 ? 3.378 2.027 6.660 1.00 94.19 133 VAL A N 1
ATOM 1028 C CA . VAL A 1 133 ? 4.336 1.095 6.035 1.00 94.19 133 VAL A CA 1
ATOM 1029 C C . VAL A 1 133 ? 3.911 0.625 4.647 1.00 94.19 133 VAL A C 1
ATOM 1031 O O . VAL A 1 133 ? 4.753 0.458 3.757 1.00 94.19 133 VAL A O 1
ATOM 1034 N N . MET A 1 134 ? 2.608 0.452 4.427 1.00 96.12 134 MET A N 1
ATOM 1035 C CA . MET A 1 134 ? 2.058 -0.021 3.160 1.00 96.12 134 MET A CA 1
ATOM 1036 C C . MET A 1 134 ? 0.673 0.554 2.886 1.00 96.12 134 MET A C 1
ATOM 1038 O O . MET A 1 134 ? 0.025 1.110 3.769 1.00 96.12 134 MET A O 1
ATOM 1042 N N . SER A 1 135 ? 0.221 0.409 1.647 1.00 97.31 135 SER A N 1
ATOM 1043 C CA . SER A 1 135 ? -1.117 0.814 1.223 1.00 97.31 135 SER A CA 1
ATOM 1044 C C . SER A 1 135 ? -1.691 -0.138 0.186 1.00 97.31 135 SER A C 1
ATOM 1046 O O . SER A 1 135 ? -0.989 -1.006 -0.344 1.00 97.31 135 SER A O 1
ATOM 1048 N N . CYS A 1 136 ? -2.973 0.056 -0.112 1.00 96.88 136 CYS A N 1
ATOM 1049 C CA . CYS A 1 136 ? -3.635 -0.556 -1.252 1.00 96.88 136 CYS A CA 1
ATOM 1050 C C . CYS A 1 136 ? -2.848 -0.360 -2.562 1.00 96.88 136 CYS A C 1
ATOM 1052 O O . CYS A 1 136 ? -2.229 0.672 -2.798 1.00 96.88 136 CYS A O 1
ATOM 1054 N N . GLY A 1 137 ? -2.900 -1.350 -3.457 1.00 92.94 137 GLY A N 1
ATOM 1055 C CA . GLY A 1 137 ? -2.305 -1.223 -4.796 1.00 92.94 137 GLY A CA 1
ATOM 1056 C C . GLY A 1 137 ? -3.154 -0.422 -5.794 1.00 92.94 137 GLY A C 1
ATOM 1057 O O . GLY A 1 137 ? -2.703 -0.108 -6.900 1.00 92.94 137 GLY A O 1
ATOM 1058 N N . ARG A 1 138 ? -4.405 -0.127 -5.424 1.00 94.69 138 ARG A N 1
ATOM 1059 C CA . ARG A 1 138 ? -5.408 0.566 -6.235 1.00 94.69 138 ARG A CA 1
ATOM 1060 C C . ARG A 1 138 ? -6.526 1.129 -5.360 1.00 94.69 138 ARG A C 1
ATOM 1062 O O . ARG A 1 138 ? -6.743 0.645 -4.254 1.00 94.69 138 ARG A O 1
ATOM 1069 N N . TRP A 1 139 ? -7.288 2.056 -5.926 1.00 96.81 139 TRP A N 1
ATOM 1070 C CA . TRP A 1 139 ? -8.551 2.521 -5.362 1.00 96.81 139 TRP A CA 1
ATOM 1071 C C . TRP A 1 139 ? -9.690 1.524 -5.623 1.00 96.81 139 TRP A C 1
ATOM 1073 O O . TRP A 1 139 ? -9.701 0.818 -6.637 1.00 96.81 139 TRP A O 1
ATOM 1083 N N . TYR A 1 140 ? -10.649 1.480 -4.703 1.00 96.56 140 TYR A N 1
ATOM 1084 C CA . TYR A 1 140 ? -11.809 0.594 -4.712 1.00 96.56 140 TYR A CA 1
ATOM 1085 C C . TYR A 1 140 ? -13.107 1.397 -4.858 1.00 96.56 140 TYR A C 1
ATOM 1087 O O . TYR A 1 140 ? -13.214 2.46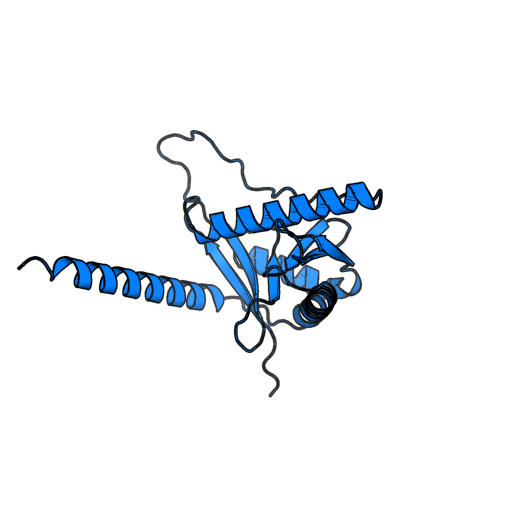7 -4.268 1.00 96.56 140 TYR A O 1
ATOM 1095 N N . PRO A 1 141 ? -14.110 0.888 -5.594 1.00 95.38 141 PRO A N 1
ATOM 1096 C CA . PRO A 1 141 ? -15.373 1.598 -5.814 1.00 95.38 141 PRO A CA 1
ATOM 1097 C C . PRO A 1 141 ? -16.353 1.497 -4.634 1.00 95.38 141 PRO A C 1
ATOM 1099 O O . PRO A 1 141 ? -17.398 2.134 -4.650 1.00 95.38 141 PRO A O 1
ATOM 1102 N N . ALA A 1 142 ? -16.057 0.658 -3.636 1.00 94.81 142 ALA A N 1
ATOM 1103 C CA . ALA A 1 142 ? -16.926 0.429 -2.488 1.00 94.81 142 ALA A CA 1
ATOM 1104 C C . ALA A 1 142 ? -16.106 0.235 -1.209 1.00 94.81 142 ALA A C 1
ATOM 1106 O O . ALA A 1 142 ? -15.059 -0.422 -1.229 1.00 94.81 142 ALA A O 1
ATOM 1107 N N . ALA A 1 143 ? -16.614 0.761 -0.093 1.00 93.88 143 ALA A N 1
ATOM 1108 C CA . ALA A 1 143 ? -15.972 0.664 1.217 1.00 93.88 143 ALA A CA 1
ATOM 1109 C C . ALA A 1 143 ? -15.800 -0.791 1.689 1.00 93.88 143 ALA A C 1
ATOM 1111 O O . ALA A 1 143 ? -14.729 -1.140 2.177 1.00 93.88 143 ALA A O 1
ATOM 1112 N N . GLY A 1 144 ? -16.804 -1.653 1.475 1.00 96.25 144 GLY A N 1
ATOM 1113 C CA . GLY A 1 144 ? -16.728 -3.077 1.833 1.00 96.25 144 GLY A CA 1
ATOM 1114 C C . GLY A 1 144 ? -15.582 -3.801 1.119 1.00 96.25 144 GLY A C 1
ATOM 1115 O O . GLY A 1 144 ? -14.727 -4.392 1.768 1.00 96.25 144 GLY A O 1
ATOM 1116 N N . LEU A 1 145 ? -15.473 -3.634 -0.207 1.00 96.38 145 LEU A N 1
ATOM 1117 C CA . LEU A 1 145 ? -14.366 -4.197 -0.998 1.00 96.38 145 LEU A CA 1
ATOM 1118 C C . LEU A 1 145 ? -12.998 -3.648 -0.573 1.00 96.38 145 LEU A C 1
ATOM 1120 O O . LEU A 1 145 ? -11.987 -4.349 -0.635 1.00 96.38 145 LEU A O 1
ATOM 1124 N N . CYS A 1 146 ? -12.954 -2.376 -0.175 1.00 97.25 146 CYS A N 1
ATOM 1125 C CA . CYS A 1 146 ? -11.744 -1.756 0.346 1.00 97.25 146 CYS A CA 1
ATOM 1126 C C . CYS A 1 146 ? -11.308 -2.405 1.664 1.00 97.25 146 CYS A C 1
ATOM 1128 O O . CYS A 1 146 ? -10.134 -2.740 1.818 1.00 97.25 146 CYS A O 1
ATOM 1130 N N . HIS A 1 147 ? -12.252 -2.610 2.584 1.00 97.12 147 HIS A N 1
ATOM 1131 C CA . HIS A 1 147 ? -12.008 -3.256 3.867 1.00 97.12 147 HIS A CA 1
ATOM 1132 C C . HIS A 1 147 ? -11.557 -4.713 3.692 1.00 97.12 147 HIS A C 1
ATOM 1134 O O . HIS A 1 147 ? -10.504 -5.089 4.205 1.00 97.12 147 HIS A O 1
ATOM 1140 N N . GLU A 1 148 ? -12.268 -5.500 2.878 1.00 97.31 148 GLU A N 1
ATOM 1141 C CA . GLU A 1 148 ? -11.886 -6.882 2.548 1.00 97.31 148 GLU A CA 1
ATOM 1142 C C . GLU A 1 148 ? -10.484 -6.959 1.939 1.00 97.31 148 GLU A C 1
ATOM 1144 O O . GLU A 1 148 ? -9.678 -7.809 2.319 1.00 97.31 148 GLU A O 1
ATOM 1149 N N . SER A 1 149 ? -10.153 -6.039 1.023 1.00 97.38 149 SER A N 1
ATOM 1150 C CA . SER A 1 149 ? -8.805 -5.969 0.464 1.00 97.38 149 SER A CA 1
ATOM 1151 C C . SER A 1 149 ? -7.752 -5.695 1.527 1.00 97.38 149 SER A C 1
ATOM 1153 O O . SER A 1 149 ? -6.637 -6.192 1.378 1.00 97.38 149 SER A O 1
ATOM 1155 N N . ALA A 1 150 ? -8.041 -4.850 2.511 1.00 97.81 150 ALA A N 1
ATOM 1156 C CA . ALA A 1 150 ? -7.065 -4.487 3.523 1.00 97.81 150 ALA A CA 1
ATOM 1157 C C . ALA A 1 150 ? -6.763 -5.678 4.436 1.00 97.81 150 ALA A C 1
ATOM 1159 O O . ALA A 1 150 ? -5.598 -6.048 4.592 1.00 97.81 150 ALA A O 1
ATOM 1160 N N . VAL A 1 151 ? -7.818 -6.336 4.929 1.00 96.62 151 VAL A N 1
ATOM 1161 C CA . VAL A 1 151 ? -7.717 -7.564 5.730 1.00 96.62 151 VAL A CA 1
ATOM 1162 C C . VAL A 1 151 ? -6.958 -8.638 4.953 1.00 96.62 151 VAL A C 1
ATOM 1164 O O . VAL A 1 151 ? -5.951 -9.156 5.436 1.00 96.62 151 VAL A O 1
ATOM 1167 N N . TYR A 1 152 ? -7.363 -8.904 3.706 1.00 96.31 152 TYR A N 1
ATOM 1168 C CA . TYR A 1 152 ? -6.695 -9.890 2.858 1.00 96.31 152 TYR A CA 1
ATOM 1169 C C . TYR A 1 152 ? -5.211 -9.573 2.650 1.00 96.31 152 TYR A C 1
ATOM 1171 O O . TYR A 1 152 ? -4.381 -10.477 2.706 1.00 96.31 152 TYR A O 1
ATOM 1179 N N . SER A 1 153 ? -4.851 -8.305 2.438 1.00 97.56 153 SER A N 1
ATOM 1180 C CA . SER A 1 153 ? -3.458 -7.906 2.233 1.00 97.56 153 SER A CA 1
ATOM 1181 C C . SER A 1 153 ? -2.591 -8.092 3.479 1.00 97.56 153 SER A C 1
ATOM 1183 O O . SER A 1 153 ? -1.457 -8.547 3.340 1.00 97.56 153 SER A O 1
ATOM 1185 N N . VAL A 1 154 ? -3.101 -7.808 4.684 1.00 97.00 154 VAL A N 1
ATOM 1186 C CA . VAL A 1 154 ? -2.372 -8.069 5.942 1.00 97.00 154 VAL A CA 1
ATOM 1187 C C . VAL A 1 154 ? -2.197 -9.576 6.164 1.00 97.00 154 VAL A C 1
ATOM 1189 O O . VAL A 1 154 ? -1.086 -10.038 6.433 1.00 97.00 154 VAL A O 1
ATOM 1192 N N . THR A 1 155 ? -3.251 -10.372 5.955 1.00 95.88 155 THR A N 1
ATOM 1193 C CA . THR A 1 155 ? -3.171 -11.840 6.049 1.00 95.88 155 THR A CA 1
ATOM 1194 C C . THR A 1 155 ? -2.201 -12.428 5.021 1.00 95.88 155 THR A C 1
ATOM 1196 O O . THR A 1 155 ? -1.382 -13.289 5.348 1.00 95.88 155 THR A O 1
ATOM 1199 N N . ALA A 1 156 ? -2.254 -11.952 3.775 1.00 95.88 156 ALA A N 1
ATOM 1200 C CA . ALA A 1 156 ? -1.360 -12.396 2.715 1.00 95.88 156 ALA A CA 1
ATOM 1201 C C . ALA A 1 156 ? 0.095 -12.017 3.013 1.00 95.88 156 ALA A C 1
ATOM 1203 O O . ALA A 1 156 ? 0.985 -12.835 2.788 1.00 95.88 156 ALA A O 1
ATOM 1204 N N . LEU A 1 157 ? 0.346 -10.821 3.559 1.00 96.69 157 LEU A N 1
ATOM 1205 C CA . LEU A 1 157 ? 1.686 -10.363 3.928 1.00 96.69 157 LEU A CA 1
ATOM 1206 C C . LEU A 1 157 ? 2.366 -11.332 4.900 1.00 96.69 157 LEU A C 1
ATOM 1208 O O . LEU A 1 157 ? 3.518 -11.695 4.661 1.00 96.69 157 LEU A O 1
ATOM 1212 N N . ARG A 1 158 ? 1.644 -11.798 5.932 1.00 95.56 158 ARG A N 1
ATOM 1213 C CA . ARG A 1 158 ? 2.151 -12.717 6.971 1.00 95.56 158 ARG A CA 1
ATOM 1214 C C . ARG A 1 158 ? 2.842 -13.951 6.397 1.00 95.56 158 ARG A C 1
ATOM 1216 O O . ARG A 1 158 ? 3.853 -14.393 6.928 1.00 95.56 158 ARG A O 1
ATOM 1223 N N . THR A 1 159 ? 2.303 -14.497 5.311 1.00 92.56 159 THR A N 1
ATOM 1224 C CA . THR A 1 159 ? 2.795 -15.740 4.697 1.00 92.56 159 THR A CA 1
ATOM 1225 C C . THR A 1 159 ? 3.499 -15.518 3.364 1.00 92.56 159 THR A C 1
ATOM 1227 O O . THR A 1 159 ? 4.000 -16.474 2.775 1.00 92.56 159 THR A O 1
ATOM 1230 N N . ALA A 1 160 ? 3.559 -14.277 2.872 1.00 94.31 160 ALA A N 1
ATOM 1231 C CA . ALA A 1 160 ? 4.082 -13.993 1.548 1.00 94.31 160 ALA A CA 1
ATOM 1232 C C . ALA A 1 160 ? 5.542 -14.438 1.402 1.00 94.31 160 ALA A C 1
ATOM 1234 O O . ALA A 1 160 ? 6.409 -14.117 2.218 1.00 94.31 160 ALA A O 1
ATOM 1235 N N . ARG A 1 161 ? 5.852 -15.130 0.306 1.00 93.19 161 ARG A N 1
ATOM 1236 C CA . ARG A 1 161 ? 7.229 -15.524 0.018 1.00 93.19 161 ARG A CA 1
ATOM 1237 C C . ARG A 1 161 ? 8.058 -14.290 -0.344 1.00 93.19 161 ARG A C 1
ATOM 1239 O O . ARG A 1 161 ? 7.888 -13.709 -1.421 1.00 93.19 161 ARG A O 1
ATOM 1246 N N . VAL A 1 162 ? 8.990 -13.926 0.534 1.00 89.00 162 VAL A N 1
ATOM 1247 C CA . VAL A 1 162 ? 10.003 -12.898 0.268 1.00 89.00 162 VAL A CA 1
ATOM 1248 C C . VAL A 1 162 ? 11.083 -13.525 -0.593 1.00 89.00 162 VAL A C 1
ATOM 1250 O O . VAL A 1 162 ? 11.913 -14.292 -0.110 1.00 89.00 162 VAL A O 1
ATOM 1253 N N . THR A 1 163 ? 11.028 -13.266 -1.895 1.00 69.81 163 THR A N 1
ATOM 1254 C CA . THR A 1 163 ? 11.986 -13.870 -2.818 1.00 69.81 163 THR A CA 1
ATOM 1255 C C . THR A 1 163 ? 13.165 -12.917 -2.992 1.00 69.81 163 THR A C 1
ATOM 1257 O O . THR A 1 163 ? 12.926 -11.782 -3.397 1.00 69.81 163 THR A O 1
ATOM 1260 N N . PRO A 1 164 ? 14.411 -13.344 -2.726 1.00 58.31 164 PRO A N 1
ATOM 1261 C CA . PRO A 1 164 ? 15.564 -12.449 -2.782 1.00 58.31 164 PRO A CA 1
ATOM 1262 C C . PRO A 1 164 ? 15.871 -11.911 -4.193 1.00 58.31 164 PRO A C 1
ATOM 1264 O O . PRO A 1 164 ? 16.581 -10.921 -4.288 1.00 58.31 164 PRO A O 1
ATOM 1267 N N . ASP A 1 165 ? 15.321 -12.507 -5.270 1.00 50.25 165 ASP A N 1
ATOM 1268 C CA . ASP A 1 165 ? 15.810 -12.216 -6.635 1.00 50.25 165 ASP A CA 1
ATOM 1269 C C . ASP A 1 165 ? 14.799 -12.349 -7.810 1.00 50.25 165 ASP A C 1
ATOM 1271 O O . ASP A 1 165 ? 15.102 -12.054 -8.965 1.00 50.25 165 ASP A O 1
ATOM 1275 N N . VAL A 1 166 ? 13.549 -12.777 -7.587 1.00 49.50 166 VAL A N 1
ATOM 1276 C CA . VAL A 1 166 ? 12.620 -13.050 -8.719 1.00 49.50 166 VAL A CA 1
ATOM 1277 C C . VAL A 1 166 ? 12.064 -11.773 -9.363 1.00 49.50 166 VAL A C 1
ATOM 1279 O O . VAL A 1 166 ? 11.682 -11.759 -10.536 1.00 49.50 166 VAL A O 1
ATOM 1282 N N . ALA A 1 167 ? 12.047 -10.666 -8.629 1.00 48.78 167 ALA A N 1
ATOM 1283 C CA . ALA A 1 167 ? 11.410 -9.444 -9.092 1.00 48.78 167 ALA A CA 1
ATOM 1284 C C . ALA A 1 167 ? 12.271 -8.633 -10.059 1.00 48.78 167 ALA A C 1
ATOM 1286 O O . ALA A 1 167 ? 11.724 -8.069 -11.001 1.00 48.78 167 ALA A O 1
ATOM 1287 N N . ALA A 1 168 ? 13.597 -8.660 -9.909 1.00 44.00 168 ALA A N 1
ATOM 1288 C CA . ALA A 1 168 ? 14.492 -8.057 -10.885 1.00 44.00 168 ALA A CA 1
ATOM 1289 C C . ALA A 1 168 ? 14.304 -8.733 -12.255 1.00 44.00 168 ALA A C 1
ATOM 1291 O O . ALA A 1 168 ? 14.184 -8.062 -13.272 1.00 44.00 168 ALA A O 1
ATOM 1292 N N . THR A 1 169 ? 14.130 -10.057 -12.296 1.00 41.50 169 THR A N 1
ATOM 1293 C CA . THR A 1 169 ? 13.867 -10.798 -13.542 1.00 41.50 169 THR A CA 1
ATOM 1294 C C . THR A 1 169 ? 12.465 -10.543 -14.101 1.00 41.50 169 THR A C 1
ATOM 1296 O O . THR A 1 169 ? 12.326 -10.326 -15.305 1.00 41.50 169 THR A O 1
ATOM 1299 N N . ALA A 1 170 ? 11.425 -10.485 -13.264 1.00 44.56 170 ALA A N 1
ATOM 1300 C CA . ALA A 1 170 ? 10.068 -10.165 -13.717 1.00 44.56 170 ALA A CA 1
ATOM 1301 C C . ALA A 1 170 ? 9.932 -8.706 -14.199 1.00 44.56 170 ALA A C 1
ATOM 1303 O O . ALA A 1 170 ? 9.313 -8.464 -15.235 1.00 44.56 170 ALA A O 1
ATOM 1304 N N . ALA A 1 171 ? 10.547 -7.749 -13.497 1.00 47.22 171 ALA A N 1
ATOM 1305 C CA . ALA A 1 171 ? 10.605 -6.340 -13.880 1.00 47.22 171 ALA A CA 1
ATOM 1306 C C . ALA A 1 171 ? 11.428 -6.141 -15.160 1.00 47.22 171 ALA A C 1
ATOM 1308 O O . ALA A 1 171 ? 10.942 -5.481 -16.075 1.00 47.22 171 ALA A O 1
ATOM 1309 N N . ARG A 1 172 ? 12.592 -6.801 -15.294 1.00 53.66 172 ARG A N 1
ATOM 1310 C CA . ARG A 1 172 ? 13.372 -6.851 -16.547 1.00 53.66 172 ARG A CA 1
ATOM 1311 C C . ARG A 1 172 ? 12.549 -7.425 -17.702 1.00 53.66 172 ARG A C 1
AT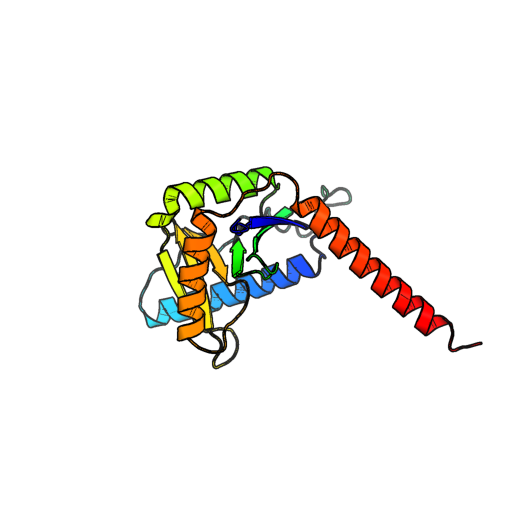OM 1313 O O . ARG A 1 172 ? 12.548 -6.863 -18.790 1.00 53.66 172 ARG A O 1
ATOM 1320 N N . THR A 1 173 ? 11.784 -8.490 -17.460 1.00 47.75 173 THR A N 1
ATOM 1321 C CA . THR A 1 173 ? 10.927 -9.120 -18.481 1.00 47.75 173 THR A CA 1
ATOM 1322 C C . THR A 1 173 ? 9.758 -8.217 -18.889 1.00 47.75 173 THR A C 1
ATOM 1324 O O . THR A 1 173 ? 9.413 -8.133 -20.066 1.00 47.75 173 THR A O 1
ATOM 1327 N N . LEU A 1 174 ? 9.136 -7.518 -17.935 1.00 53.69 174 LEU A N 1
ATOM 1328 C CA . LEU A 1 174 ? 8.064 -6.553 -18.200 1.00 53.69 174 LEU A CA 1
ATOM 1329 C C . LEU A 1 174 ? 8.583 -5.310 -18.934 1.00 53.69 174 LEU A C 1
ATOM 1331 O O . LEU A 1 174 ? 7.940 -4.869 -19.886 1.00 53.69 174 LEU A O 1
ATOM 1335 N N . ALA A 1 175 ? 9.746 -4.790 -18.537 1.00 54.00 175 ALA A N 1
ATOM 1336 C CA . ALA A 1 175 ? 10.413 -3.671 -19.195 1.00 54.00 175 ALA A CA 1
ATOM 1337 C C . ALA A 1 175 ? 10.829 -4.029 -20.631 1.00 54.00 175 ALA A C 1
ATOM 1339 O O . ALA A 1 175 ? 10.519 -3.276 -21.553 1.00 54.00 175 ALA A O 1
ATOM 1340 N N . ALA A 1 176 ? 11.414 -5.213 -20.845 1.00 53.78 176 ALA A N 1
ATOM 1341 C CA . ALA A 1 176 ? 11.747 -5.721 -22.176 1.00 53.78 176 ALA A CA 1
ATOM 1342 C C . ALA A 1 176 ? 10.498 -5.837 -23.068 1.00 53.78 176 ALA A C 1
ATOM 1344 O O . ALA A 1 176 ? 10.460 -5.288 -24.166 1.00 53.78 176 ALA A O 1
ATOM 1345 N N . ARG A 1 177 ? 9.407 -6.428 -22.558 1.00 54.84 177 ARG A N 1
ATOM 1346 C CA . ARG A 1 177 ? 8.137 -6.541 -23.302 1.00 54.84 177 ARG A CA 1
ATOM 1347 C C . ARG A 1 177 ? 7.497 -5.187 -23.618 1.00 54.84 177 ARG A C 1
ATOM 1349 O O . ARG A 1 177 ? 6.818 -5.049 -24.637 1.00 54.84 177 ARG A O 1
ATOM 1356 N N . ALA A 1 178 ? 7.655 -4.197 -22.741 1.00 57.69 178 ALA A N 1
ATOM 1357 C CA . ALA A 1 178 ? 7.170 -2.843 -22.985 1.00 57.69 178 ALA A CA 1
ATOM 1358 C C . ALA A 1 178 ? 7.997 -2.136 -24.073 1.00 57.69 178 ALA A C 1
ATOM 1360 O O . ALA A 1 178 ? 7.410 -1.507 -24.958 1.00 57.69 178 ALA A O 1
ATOM 1361 N N . ALA A 1 179 ? 9.324 -2.295 -24.050 1.00 61.41 179 ALA A N 1
ATOM 1362 C CA . ALA A 1 179 ? 10.228 -1.788 -25.080 1.00 61.41 179 ALA A CA 1
ATOM 1363 C C . ALA A 1 179 ? 9.942 -2.423 -26.453 1.00 61.41 179 ALA A C 1
ATOM 1365 O O . ALA A 1 179 ? 9.801 -1.701 -27.441 1.00 61.41 179 ALA A O 1
ATOM 1366 N N . ASP A 1 180 ? 9.718 -3.740 -26.504 1.00 62.16 180 ASP A N 1
ATOM 1367 C CA . ASP A 1 180 ? 9.367 -4.456 -27.738 1.00 62.16 180 ASP A CA 1
ATOM 1368 C C . ASP A 1 180 ? 8.059 -3.945 -28.358 1.00 62.16 180 ASP A C 1
ATOM 1370 O O . ASP A 1 180 ? 7.972 -3.720 -29.569 1.00 62.16 180 ASP A O 1
ATOM 1374 N N . ARG A 1 181 ? 7.033 -3.689 -27.532 1.00 63.44 181 ARG A N 1
ATOM 1375 C CA . ARG A 1 181 ? 5.761 -3.108 -28.000 1.00 63.44 181 ARG A CA 1
ATOM 1376 C C . ARG A 1 181 ? 5.922 -1.677 -28.505 1.00 63.44 181 ARG A C 1
ATOM 1378 O O . ARG A 1 181 ? 5.257 -1.301 -29.471 1.00 63.44 181 ARG A O 1
ATOM 1385 N N . ALA A 1 182 ? 6.768 -0.874 -27.862 1.00 63.38 182 ALA A N 1
ATOM 1386 C CA . ALA A 1 182 ? 7.052 0.489 -28.302 1.00 63.38 182 ALA A CA 1
ATOM 1387 C C . ALA A 1 182 ? 7.791 0.494 -29.652 1.00 63.38 182 ALA A C 1
ATOM 1389 O O . ALA A 1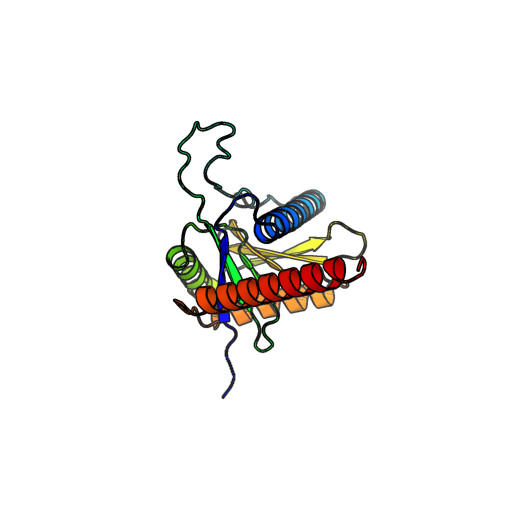 182 ? 7.385 1.213 -30.568 1.00 63.38 182 ALA A O 1
ATOM 1390 N N . ALA A 1 183 ? 8.791 -0.378 -29.815 1.00 68.62 183 ALA A N 1
ATOM 1391 C CA . ALA A 1 183 ? 9.530 -0.548 -31.063 1.00 68.62 183 ALA A CA 1
ATOM 1392 C C . ALA A 1 183 ? 8.636 -1.064 -32.207 1.00 68.62 183 ALA A C 1
ATOM 1394 O O . ALA A 1 183 ? 8.710 -0.564 -33.330 1.00 68.62 183 ALA A O 1
ATOM 1395 N N . ALA A 1 184 ? 7.737 -2.015 -31.927 1.00 67.56 184 ALA A N 1
ATOM 1396 C CA . ALA A 1 184 ? 6.766 -2.503 -32.906 1.00 67.56 184 ALA A CA 1
ATOM 1397 C C . ALA A 1 184 ? 5.808 -1.393 -33.382 1.00 67.56 184 ALA A C 1
ATOM 1399 O O . ALA A 1 184 ? 5.551 -1.269 -34.580 1.00 67.56 184 ALA A O 1
ATOM 1400 N N . ARG A 1 185 ? 5.338 -0.534 -32.467 1.00 68.88 185 ARG A N 1
ATOM 1401 C CA . ARG A 1 185 ? 4.487 0.618 -32.810 1.00 68.88 185 ARG A CA 1
ATOM 1402 C C . ARG A 1 185 ? 5.222 1.673 -33.638 1.00 68.88 185 ARG A C 1
ATOM 1404 O O . ARG A 1 185 ? 4.631 2.214 -34.570 1.00 68.88 185 ARG A O 1
ATOM 1411 N N . ALA A 1 186 ? 6.493 1.944 -33.343 1.00 70.38 186 ALA A N 1
ATOM 1412 C CA . ALA A 1 186 ? 7.302 2.882 -34.122 1.00 70.38 186 ALA A CA 1
ATOM 1413 C C . ALA A 1 186 ? 7.502 2.399 -35.570 1.00 70.38 186 ALA A C 1
ATOM 1415 O O . ALA A 1 186 ? 7.284 3.167 -36.505 1.00 70.38 186 ALA A O 1
ATOM 1416 N N . ARG A 1 187 ? 7.792 1.104 -35.765 1.00 74.25 187 ARG A N 1
ATOM 1417 C CA . ARG A 1 187 ? 7.913 0.494 -37.103 1.00 74.25 187 ARG A CA 1
ATOM 1418 C C . ARG A 1 187 ? 6.608 0.549 -37.901 1.00 74.25 187 ARG A C 1
ATOM 1420 O O . ARG A 1 187 ? 6.637 0.877 -39.079 1.00 74.25 187 ARG A O 1
ATOM 1427 N N . SER A 1 188 ? 5.463 0.321 -37.253 1.00 69.44 188 SER A N 1
ATOM 1428 C CA . SER A 1 188 ? 4.153 0.412 -37.922 1.00 69.44 188 SER A CA 1
ATOM 1429 C C . SER A 1 188 ? 3.770 1.831 -38.366 1.00 69.44 188 SER A C 1
ATOM 1431 O O . SER A 1 188 ? 2.972 1.983 -39.282 1.00 69.44 188 SER A O 1
ATOM 1433 N N . ARG A 1 189 ? 4.339 2.876 -37.745 1.00 60.25 189 ARG A N 1
ATOM 1434 C CA . ARG A 1 189 ? 4.086 4.282 -38.109 1.00 60.25 189 ARG A CA 1
ATOM 1435 C C . ARG A 1 189 ? 5.040 4.818 -39.179 1.00 60.25 189 ARG A C 1
ATOM 1437 O O . ARG A 1 189 ? 4.680 5.767 -39.861 1.00 60.25 189 ARG A O 1
ATOM 1444 N N . GLY A 1 190 ? 6.222 4.220 -39.335 1.00 56.16 190 GLY A N 1
ATOM 1445 C CA . GLY A 1 190 ? 7.192 4.597 -40.371 1.00 56.16 190 GLY A CA 1
ATOM 1446 C C . GLY A 1 190 ? 6.912 4.000 -41.755 1.00 56.16 190 GLY A C 1
ATOM 1447 O O . GLY A 1 190 ? 7.455 4.488 -42.734 1.00 56.16 190 GLY A O 1
ATOM 1448 N N . GLY A 1 191 ? 6.062 2.971 -41.850 1.00 52.47 191 GLY A N 1
ATOM 1449 C CA . GLY A 1 191 ? 5.745 2.281 -43.109 1.00 52.47 191 GLY A CA 1
ATOM 1450 C C . GLY A 1 191 ? 4.552 2.834 -43.897 1.00 52.47 191 GLY A C 1
ATOM 1451 O O . GLY A 1 191 ? 4.149 2.203 -44.862 1.00 52.47 191 GLY A O 1
ATOM 1452 N N . VAL A 1 192 ? 3.956 3.960 -43.484 1.00 51.06 192 VAL A N 1
ATOM 1453 C CA . VAL A 1 192 ? 2.762 4.545 -44.142 1.00 51.06 192 VAL A CA 1
ATOM 1454 C C . VAL A 1 192 ? 3.112 5.724 -45.071 1.00 51.06 192 VAL A C 1
ATOM 1456 O O . VAL A 1 192 ? 2.231 6.276 -45.712 1.00 51.06 192 VAL A O 1
ATOM 1459 N N . ASN A 1 193 ? 4.395 6.077 -45.209 1.00 50.25 193 ASN A N 1
ATOM 1460 C CA . ASN A 1 193 ? 4.869 7.074 -46.181 1.00 50.25 193 ASN A CA 1
ATOM 1461 C C . ASN A 1 193 ? 5.935 6.472 -47.113 1.00 50.25 193 ASN A C 1
ATOM 1463 O O . ASN A 1 193 ? 7.085 6.912 -47.108 1.00 50.25 193 ASN A O 1
ATOM 1467 N N . ALA A 1 194 ? 5.555 5.454 -47.883 1.00 47.19 194 ALA A N 1
ATOM 1468 C CA . ALA A 1 194 ? 6.286 5.011 -49.067 1.00 47.19 194 ALA A CA 1
ATOM 1469 C C . ALA A 1 194 ? 5.294 4.817 -50.215 1.00 47.19 194 ALA A C 1
ATOM 1471 O O . ALA A 1 194 ? 4.226 4.218 -49.950 1.00 47.19 194 ALA A O 1
#

Organism: NCBI:txid120213

Foldseek 3Di:
DPDAWAKAKDKDQDPPDPVVVVLVVQLVQVVVQQVVVCVVVVHDAQPASDEPPPDPPPDDPDDDDGDMWIKMFTADPVRDTLKIWSYIGNDLVRRLVVLVVCLVCLVQKDKDKGAGPDPQWIWIFIDHPSHTTMIGPDTDNHPVVRVVSRVVRSVSSNGHHSDSPVNVVVNVVVVVVVVVVVVVVVVVVVPPPD

Secondary structure (DSSP, 8-state):
-PPPPEEEEEEES-TT-HHHHHHHHHHHHHHHHHHHHHHHHTPPPPGGGS-------TT--S-PPPP-EEEEEEE-TTS-EEEEESS-BSSHHHHHHHHHHHHHTGGG-EEEEEE-SSTT-EEEEEEETTEEEEEESS-BSSHHHHHHHHHHHHHHHHH-EE-SSHHHHHHHHHHHHHHHHHHHHHHHHHTT--

Radius of gyration: 18.58 Å; chains: 1; bounding box: 45×48×65 Å

pLDDT: mean 81.05, std 18.11, range [32.09, 97.81]

Sequence (194 aa):
MPSTPYIAFTEFLSRADRALNGWSGFREHVRSGARAMAALTGETLPRSFDPRLAPLAENAGPVSPPFTGGIWRLLALNNREIARSLFLYESASAASEHVRKLQRSSDDIEVHLIRGPVSMQHGWYATLDSVAVMSCGRWYPAAGLCHESAVYSVTALRTARVTPDVAATAARTLAARAADRAAARARSRGGVNA